Protein AF-A0A530CHS7-F1 (afdb_monomer)

pLDDT: mean 79.26, std 18.8, range [35.0, 98.75]

Mean predicted aligned error: 13.13 Å

Nearest PDB structures (foldseek):
  1y9j-assembly1_A  TM=3.329E-01  e=2.898E+00  Rattus norvegicus
  4pht-assembly1_A  TM=3.336E-01  e=6.493E+00  Vibrio vulnificus CMCP6

Foldseek 3Di:
DDWDQDPDQPDPDPVCSVVDDDPDPPPSDTDDPDDDDPDDDDDLADQDPDPVSDDDDDPDDRDQLLLVLLQVVQCAQAVVDPPPDPDDHDPDAWEEEEEEADQVCLQVGNVCQNANDWDLPDPVSDIGGPQPHSQGPVQWDDWDADPPDPNHTQKTWGQYPVRDTHMYGYYHCVVPLVVLDDAAGQEYEYEEDHDPSNVVSNCVSNVVVVHYYHYGYRPPPPCDPVNLVPDPPRPD

Secondary structure (DSSP, 8-state):
-EEEE--S-S-SSHHHHTT----STT-S-EEEEE---------SS---S-TT-----SSS----HHHHHHHHHHHHHH----TT--S---SS--EEEEEESSHHHIIIIIIHHHH--EES-STTSSSEE-S-SSS-GGGEEEEEEPTTSTT-EEEEEEE-TTS-EEEEEEEEGGG-GGGG-SS--SEEEEES---HHHHHHHHHHHHTTT-EEEEE----SS--HHHHTTSTTTT-

Radius of gyration: 22.06 Å; Cα contacts (8 Å, |Δi|>4): 389; chains: 1; bounding box: 49×65×53 Å

Sequence (236 aa):
MHLSRSEQSVFSLPRKQAYETFTDKTAGGLIIEAIEPIGEAECTCIQVDADDSLYLTTDYVVTHNTITGAYETTAHLTGLYPHWWEGKRFTGPVTWWACGKSNETTRDIVQHALLGDVTFDTDDGRKGFAGKGMIPAHLMGRTIWRRGSDDAVDNILVKHVTGGWSRVGFKSYEQKRGAFEGTARHGIWLDEECPLDIYGECLIRTATTGGIIMLTYTPLEGLSETTLQFMPGFGD

Structure (mmCIF, N/CA/C/O backbone):
data_AF-A0A530CHS7-F1
#
_entry.id   AF-A0A530CHS7-F1
#
loop_
_atom_site.group_PDB
_atom_site.id
_atom_site.type_symbol
_atom_site.label_atom_id
_atom_site.label_alt_id
_atom_site.label_comp_id
_atom_site.label_asym_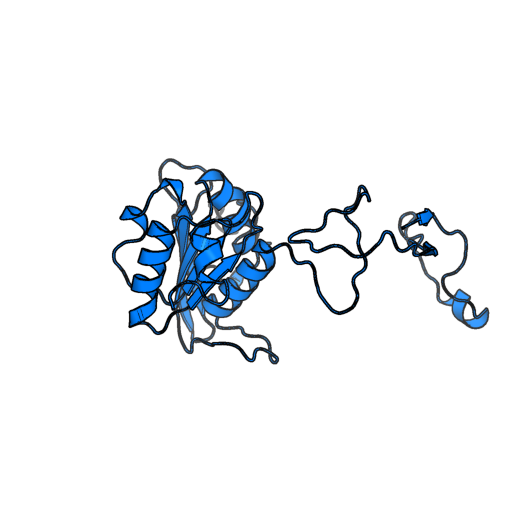id
_atom_site.label_entity_id
_atom_site.label_seq_id
_atom_site.pdbx_PDB_ins_code
_atom_site.Cartn_x
_atom_site.Cartn_y
_atom_site.Cartn_z
_atom_site.occupancy
_atom_site.B_iso_or_equiv
_atom_site.auth_seq_id
_atom_site.auth_comp_id
_atom_site.auth_asym_id
_atom_site.auth_atom_id
_atom_site.pdbx_PDB_model_num
ATOM 1 N N . MET A 1 1 ? 10.531 -17.584 27.689 1.00 52.72 1 MET A N 1
ATOM 2 C CA . MET A 1 1 ? 10.787 -18.921 27.107 1.00 52.72 1 MET A CA 1
ATOM 3 C C . MET A 1 1 ? 12.251 -19.241 27.333 1.00 52.72 1 MET A C 1
ATOM 5 O O . MET A 1 1 ? 13.081 -18.418 26.971 1.00 52.72 1 MET A O 1
ATOM 9 N N . HIS A 1 2 ? 12.566 -20.379 27.949 1.00 46.28 2 HIS A N 1
ATOM 10 C CA . HIS A 1 2 ? 13.951 -20.835 28.068 1.00 46.28 2 HIS A CA 1
ATOM 11 C C . HIS A 1 2 ? 14.277 -21.734 26.873 1.00 46.28 2 HIS A C 1
ATOM 13 O O . HIS A 1 2 ? 13.609 -22.746 26.652 1.00 46.28 2 HIS A O 1
ATOM 19 N N . LEU A 1 3 ? 15.252 -21.305 26.070 1.00 46.78 3 LEU A N 1
ATOM 20 C CA . LEU A 1 3 ? 15.739 -22.026 24.900 1.00 46.78 3 LEU A CA 1
ATOM 21 C C . LEU A 1 3 ? 17.150 -22.532 25.174 1.00 46.78 3 LEU A C 1
ATOM 23 O O . LEU A 1 3 ? 18.016 -21.769 25.604 1.00 46.78 3 LEU A O 1
ATOM 27 N N . SER A 1 4 ? 17.397 -23.796 24.854 1.00 49.44 4 SER A N 1
ATOM 28 C CA . SER A 1 4 ? 18.737 -24.369 24.855 1.00 49.44 4 SER A CA 1
ATOM 29 C C . SER A 1 4 ? 19.020 -25.077 23.535 1.00 49.44 4 SER A C 1
ATOM 31 O O . SER A 1 4 ? 18.120 -25.430 22.765 1.00 49.44 4 SER A O 1
ATOM 33 N N . ARG A 1 5 ? 20.309 -25.268 23.247 1.00 51.50 5 ARG A N 1
ATOM 34 C CA . ARG A 1 5 ? 20.725 -26.161 22.167 1.00 51.50 5 ARG A CA 1
ATOM 35 C C . ARG A 1 5 ? 20.582 -27.591 22.661 1.00 51.50 5 ARG A C 1
ATOM 37 O O . ARG A 1 5 ? 21.295 -27.999 23.572 1.00 51.50 5 ARG A O 1
ATOM 44 N N . SER A 1 6 ? 19.679 -28.338 22.040 1.00 50.47 6 SER A N 1
ATOM 45 C CA . SER A 1 6 ? 19.454 -29.731 22.395 1.00 50.47 6 SER A CA 1
ATOM 46 C C . SER A 1 6 ? 20.445 -30.667 21.705 1.00 50.47 6 SER A C 1
ATOM 48 O O . SER A 1 6 ? 20.582 -30.647 20.483 1.00 50.47 6 SER A O 1
ATOM 50 N N . GLU A 1 7 ? 21.073 -31.540 22.493 1.00 55.91 7 GLU A N 1
ATOM 51 C CA . GLU A 1 7 ? 21.731 -32.767 22.012 1.00 55.91 7 GLU A CA 1
ATOM 52 C C . GLU A 1 7 ? 20.771 -33.977 21.992 1.00 55.91 7 GLU A C 1
ATOM 54 O O . GLU A 1 7 ? 21.145 -35.077 21.588 1.00 55.91 7 GLU A O 1
ATOM 59 N N . GLN A 1 8 ? 19.527 -33.797 22.448 1.00 54.28 8 GLN A N 1
ATOM 60 C CA . GLN A 1 8 ? 18.492 -34.826 22.473 1.00 54.28 8 GLN A CA 1
ATOM 61 C C . GLN A 1 8 ? 17.724 -34.878 21.149 1.00 54.28 8 GLN A C 1
ATOM 63 O O . GLN A 1 8 ? 17.335 -33.847 20.599 1.00 54.28 8 GLN A O 1
ATOM 68 N N . SER A 1 9 ? 17.463 -36.104 20.687 1.00 59.56 9 SER A N 1
ATOM 69 C CA . SER A 1 9 ? 16.620 -36.385 19.522 1.00 59.56 9 SER A CA 1
ATOM 70 C C . SER A 1 9 ? 15.211 -35.818 19.701 1.00 59.56 9 SER A C 1
ATOM 72 O O . SER A 1 9 ? 14.598 -36.004 20.756 1.00 59.56 9 SER A O 1
ATOM 74 N N . VAL A 1 10 ? 14.646 -35.217 18.649 1.00 58.94 10 VAL A N 1
ATOM 75 C CA . VAL A 1 10 ? 13.247 -34.743 18.656 1.00 58.94 10 VAL A CA 1
ATOM 76 C C . VAL A 1 10 ? 12.234 -35.897 18.653 1.00 58.94 10 VAL A C 1
ATOM 78 O O . VAL A 1 10 ? 11.032 -35.683 18.827 1.00 58.94 10 VAL A O 1
ATOM 81 N N . PHE A 1 11 ? 12.691 -37.143 18.468 1.00 51.34 11 PHE A N 1
ATOM 82 C CA . PHE A 1 11 ? 11.852 -38.336 18.492 1.00 51.34 11 PHE A CA 1
ATOM 83 C C . PHE A 1 11 ? 12.038 -39.148 19.781 1.00 51.34 11 PHE A C 1
ATOM 85 O O . PHE A 1 11 ? 13.084 -39.745 20.035 1.00 51.34 11 PHE A O 1
ATOM 92 N N . SER A 1 12 ? 10.949 -39.304 20.537 1.00 51.00 12 SER A N 1
ATOM 93 C CA . SER A 1 12 ? 10.901 -40.148 21.742 1.00 51.00 12 SER A CA 1
ATOM 94 C C . SER A 1 12 ? 10.917 -41.661 21.460 1.00 51.00 12 SER A C 1
ATOM 96 O O . SER A 1 12 ? 11.157 -42.459 22.363 1.00 51.00 12 SER A O 1
ATOM 98 N N . LEU A 1 13 ? 10.661 -42.085 20.215 1.00 57.31 13 LEU A N 1
ATOM 99 C CA . LEU A 1 13 ? 10.624 -43.497 19.814 1.00 57.31 13 LEU A CA 1
ATOM 100 C C . LEU A 1 13 ? 11.926 -43.902 19.097 1.00 57.31 13 LEU A C 1
ATOM 102 O O . LEU A 1 13 ? 12.168 -43.384 18.005 1.00 57.31 13 LEU A O 1
ATOM 106 N N . PRO A 1 14 ? 12.684 -44.911 19.581 1.00 72.69 14 PRO A N 1
ATOM 107 C CA . PRO A 1 14 ? 13.979 -45.295 19.000 1.00 72.69 14 PRO A CA 1
ATOM 108 C C . PRO A 1 14 ? 13.940 -45.615 17.498 1.00 72.69 14 PRO A C 1
ATOM 110 O O . PRO A 1 14 ? 14.796 -45.185 16.734 1.00 72.69 14 PRO A O 1
ATOM 113 N N . ARG A 1 15 ? 12.882 -46.293 17.028 1.00 73.31 15 ARG A N 1
ATOM 114 C CA . ARG A 1 15 ? 12.701 -46.615 15.598 1.00 73.31 15 ARG A CA 1
ATOM 115 C C . ARG A 1 15 ? 12.547 -45.387 14.692 1.00 73.31 15 ARG A C 1
ATOM 117 O O . ARG A 1 15 ? 12.635 -45.530 13.478 1.00 73.31 15 ARG A O 1
ATOM 124 N N . LYS A 1 16 ? 12.207 -44.222 15.260 1.00 50.97 16 LYS A N 1
ATOM 125 C CA . LYS A 1 16 ? 11.999 -42.969 14.523 1.00 50.97 16 LYS A CA 1
ATOM 126 C C . LYS A 1 16 ? 13.236 -42.066 14.519 1.00 50.97 16 LYS A C 1
ATOM 128 O O . LYS A 1 16 ? 13.366 -41.263 13.606 1.00 50.97 16 LYS A O 1
ATOM 133 N N . GLN A 1 17 ? 14.159 -42.258 15.463 1.00 69.81 17 GLN A N 1
ATOM 134 C CA . GLN A 1 17 ? 15.424 -41.515 15.542 1.00 69.81 17 GLN A CA 1
ATOM 135 C C . GLN A 1 17 ? 16.296 -41.736 14.294 1.00 69.81 17 GLN A C 1
ATOM 137 O O . GLN A 1 17 ? 16.992 -40.836 13.852 1.00 69.81 17 GLN A O 1
ATOM 142 N N . ALA A 1 18 ? 16.185 -42.902 13.646 1.00 67.62 18 ALA A N 1
ATOM 143 C CA . ALA A 1 18 ? 16.899 -43.214 12.403 1.00 67.62 18 ALA A CA 1
ATOM 144 C C . ALA A 1 18 ? 16.508 -42.339 11.189 1.00 67.62 18 ALA A C 1
ATOM 146 O O . ALA A 1 18 ? 17.198 -42.379 10.175 1.00 67.62 18 ALA A O 1
ATOM 147 N N . TYR A 1 19 ? 15.410 -41.577 11.270 1.00 56.09 19 TYR A N 1
ATOM 148 C CA . TYR A 1 19 ? 14.971 -40.649 10.217 1.00 56.09 19 TYR A CA 1
ATOM 149 C C . TYR A 1 19 ? 15.392 -39.197 10.485 1.00 56.09 19 TYR A C 1
ATOM 151 O O . TYR A 1 19 ? 15.049 -38.306 9.713 1.00 56.09 19 TYR A O 1
ATOM 159 N N . GLU A 1 20 ? 16.099 -38.941 11.584 1.00 59.97 20 GLU A N 1
ATOM 160 C CA . GLU A 1 20 ? 16.552 -37.611 11.971 1.00 59.97 20 GLU A CA 1
ATOM 161 C C . GLU A 1 20 ? 17.807 -37.237 11.163 1.00 59.97 20 GLU A C 1
ATOM 163 O O . GLU A 1 20 ? 18.935 -37.563 11.524 1.00 59.97 20 GLU A O 1
ATOM 168 N N . THR A 1 21 ? 17.608 -36.601 10.007 1.00 50.94 21 THR A N 1
ATOM 169 C CA . THR A 1 21 ? 18.692 -36.111 9.144 1.00 50.94 21 THR A CA 1
ATOM 170 C C . THR A 1 21 ? 18.841 -34.601 9.288 1.00 50.94 21 THR A C 1
ATOM 172 O O . THR A 1 21 ? 18.166 -33.838 8.599 1.00 50.94 21 THR A O 1
ATOM 175 N N . PHE A 1 22 ? 19.747 -34.163 10.161 1.00 51.31 22 PHE A N 1
ATOM 176 C CA . PHE A 1 22 ? 20.178 -32.768 10.235 1.00 51.31 22 PHE A CA 1
ATOM 177 C C . PHE A 1 22 ? 21.510 -32.623 9.497 1.00 51.31 22 PHE A C 1
ATOM 179 O O . PHE A 1 22 ? 22.552 -33.065 9.974 1.00 51.31 22 PHE A O 1
ATOM 186 N N . THR A 1 23 ? 21.476 -32.063 8.289 1.00 45.62 23 THR A N 1
ATOM 187 C CA . THR A 1 23 ? 22.661 -31.941 7.422 1.00 45.62 23 THR A CA 1
ATOM 188 C C . THR A 1 23 ? 23.527 -30.718 7.720 1.00 45.62 23 THR A C 1
ATOM 190 O O . THR A 1 23 ? 24.632 -30.637 7.195 1.00 45.62 23 THR A O 1
ATOM 193 N N . ASP A 1 24 ? 23.085 -29.805 8.588 1.00 44.94 24 ASP A N 1
ATOM 194 C CA . ASP A 1 24 ? 23.811 -28.576 8.915 1.00 44.94 24 ASP A CA 1
ATOM 195 C C . ASP A 1 24 ? 24.015 -28.387 10.421 1.00 44.94 24 ASP A C 1
ATOM 197 O O . ASP A 1 24 ? 23.137 -28.672 11.234 1.00 44.94 24 ASP A O 1
ATOM 201 N N . LYS A 1 25 ? 25.170 -27.819 10.798 1.00 45.81 25 LYS A N 1
ATOM 202 C CA . LYS A 1 25 ? 25.533 -27.471 12.191 1.00 45.81 25 LYS A CA 1
ATOM 203 C C . LYS A 1 25 ? 24.604 -26.430 12.840 1.00 45.81 25 LYS A C 1
ATOM 205 O O . LYS A 1 25 ? 24.730 -26.160 14.032 1.00 45.81 25 LYS A O 1
ATOM 210 N N . THR A 1 26 ? 23.697 -25.837 12.070 1.00 44.88 26 THR A N 1
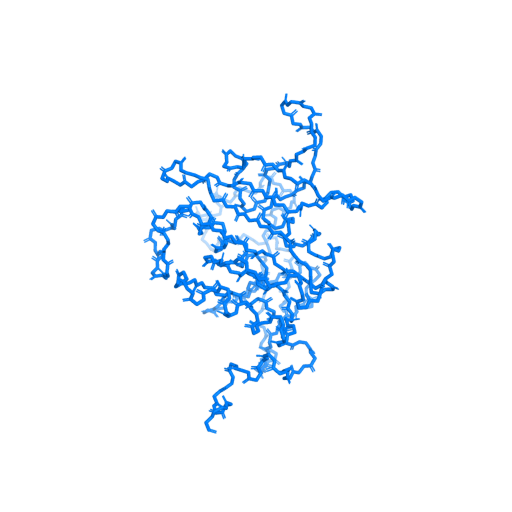ATOM 211 C CA . THR A 1 26 ? 22.635 -24.921 12.511 1.00 44.88 26 THR A CA 1
ATOM 212 C C . THR A 1 26 ? 21.295 -25.619 12.747 1.00 44.88 26 THR A C 1
ATOM 214 O O . THR A 1 26 ? 20.392 -24.999 13.294 1.00 44.88 26 THR A O 1
ATOM 217 N N . ALA A 1 27 ? 21.158 -26.898 12.389 1.00 41.72 27 ALA A N 1
ATOM 218 C CA . ALA A 1 27 ? 19.908 -27.647 12.482 1.00 41.72 27 ALA A CA 1
ATOM 219 C C . ALA A 1 27 ? 19.767 -28.454 13.790 1.00 41.72 27 ALA A C 1
ATOM 221 O O . ALA A 1 27 ? 19.029 -29.431 13.843 1.00 41.72 27 ALA A O 1
ATOM 222 N N . GLY A 1 28 ? 20.449 -28.045 14.864 1.00 46.84 28 GLY A N 1
ATOM 223 C CA . GLY A 1 28 ? 20.034 -28.434 16.212 1.00 46.84 28 GLY A CA 1
ATOM 224 C C . GLY A 1 28 ? 18.758 -27.665 16.530 1.00 46.84 28 GLY A C 1
ATOM 225 O O . GLY A 1 28 ? 18.834 -26.475 16.826 1.00 46.84 28 GLY A O 1
ATOM 226 N N . GLY A 1 29 ? 17.600 -28.305 16.363 1.00 49.16 29 GLY A N 1
ATOM 227 C CA . GLY A 1 29 ? 16.304 -27.671 16.589 1.00 49.16 29 GLY A CA 1
ATOM 228 C C . GLY A 1 29 ? 16.249 -26.989 17.957 1.00 49.16 29 GLY A C 1
ATOM 229 O O . GLY A 1 29 ? 16.736 -27.531 18.951 1.00 49.16 29 GLY A O 1
ATOM 230 N N . LEU A 1 30 ? 15.673 -25.788 18.001 1.00 54.03 30 LEU A N 1
ATOM 231 C CA . LEU A 1 30 ? 15.356 -25.125 19.260 1.00 54.03 30 LEU A CA 1
ATOM 232 C C . LEU A 1 30 ? 14.347 -26.004 20.006 1.00 54.03 30 LEU A C 1
ATOM 234 O O . LEU A 1 30 ? 13.241 -26.227 19.511 1.00 54.03 30 LEU A O 1
ATOM 238 N N . ILE A 1 31 ? 14.737 -26.536 21.166 1.00 57.72 31 ILE A N 1
ATOM 239 C CA . ILE A 1 31 ? 13.812 -27.250 22.046 1.00 57.72 31 ILE A CA 1
ATOM 240 C C . ILE A 1 31 ? 13.286 -26.268 23.084 1.00 57.72 31 ILE A C 1
ATOM 242 O O . ILE A 1 31 ? 14.044 -25.544 23.728 1.00 57.72 31 ILE A O 1
ATOM 246 N N . ILE A 1 32 ? 11.964 -26.262 23.232 1.00 58.12 32 ILE A N 1
ATOM 247 C CA . ILE A 1 32 ? 11.280 -25.556 24.308 1.00 58.12 32 ILE A CA 1
ATOM 248 C C . ILE A 1 32 ? 11.469 -26.391 25.576 1.00 58.12 32 ILE A C 1
ATOM 250 O O . ILE A 1 32 ? 10.865 -27.455 25.707 1.00 58.12 32 ILE A O 1
ATOM 254 N N . GLU A 1 33 ? 12.317 -25.931 26.497 1.00 58.62 33 GLU A N 1
ATOM 255 C CA . GLU A 1 33 ? 12.532 -26.617 27.780 1.00 58.62 33 GLU A CA 1
ATOM 256 C C . GLU A 1 33 ? 11.364 -26.382 28.741 1.00 58.62 33 GLU A C 1
ATOM 258 O O . GLU A 1 33 ? 10.910 -27.298 29.425 1.00 58.62 33 GLU A O 1
ATOM 263 N N . ALA A 1 34 ? 10.861 -25.147 28.767 1.00 63.56 34 ALA A N 1
ATOM 264 C CA . ALA A 1 34 ? 9.737 -24.741 29.594 1.00 63.56 34 ALA A CA 1
ATOM 265 C C . ALA A 1 34 ? 8.995 -23.544 28.981 1.00 63.56 34 ALA A C 1
ATOM 267 O O . ALA A 1 34 ? 9.594 -22.645 28.377 1.00 63.56 34 ALA A O 1
ATOM 268 N N . ILE A 1 35 ? 7.678 -23.524 29.189 1.00 68.00 35 ILE A N 1
ATOM 269 C CA . ILE A 1 35 ? 6.811 -22.370 28.942 1.00 68.00 35 ILE A CA 1
ATOM 270 C C . ILE A 1 35 ? 6.367 -21.862 30.310 1.00 68.00 35 ILE A C 1
ATOM 272 O O . ILE A 1 35 ? 5.614 -22.538 31.010 1.00 68.00 35 ILE A O 1
ATOM 276 N N . GLU A 1 36 ? 6.854 -20.687 30.693 1.00 72.81 36 GLU A N 1
ATOM 277 C CA . GLU A 1 36 ? 6.510 -20.045 31.961 1.00 72.81 36 GLU A CA 1
ATOM 278 C C . GLU A 1 36 ? 5.528 -18.896 31.700 1.00 72.81 36 GLU A C 1
ATOM 280 O O . GLU A 1 36 ? 5.855 -17.991 30.924 1.00 72.81 36 GLU A O 1
ATOM 285 N N . PRO A 1 37 ? 4.323 -18.914 32.299 1.00 71.19 37 PRO A N 1
ATOM 286 C CA . PRO A 1 37 ? 3.380 -17.815 32.159 1.00 71.19 37 PRO A CA 1
ATOM 287 C C . PRO A 1 37 ? 3.883 -16.598 32.941 1.00 71.19 37 PRO A C 1
ATOM 289 O O . PRO A 1 37 ? 4.082 -16.661 34.152 1.00 71.19 37 PRO A O 1
ATOM 292 N N . ILE A 1 38 ? 4.052 -15.477 32.241 1.00 72.00 38 ILE A N 1
ATOM 293 C CA . ILE A 1 38 ? 4.471 -14.193 32.830 1.00 72.00 38 ILE A CA 1
ATOM 294 C C . ILE A 1 38 ? 3.285 -13.318 33.271 1.00 72.00 38 ILE A C 1
ATOM 296 O O . ILE A 1 38 ? 3.483 -12.283 33.901 1.00 72.00 38 ILE A O 1
ATOM 300 N N . GLY A 1 39 ? 2.057 -13.752 32.972 1.00 73.31 39 GLY A N 1
ATOM 301 C CA . GLY A 1 39 ? 0.810 -13.048 33.270 1.00 73.31 39 GLY A CA 1
ATOM 302 C C . GLY A 1 39 ? -0.024 -12.781 32.017 1.00 73.31 39 GLY A C 1
ATOM 303 O O . GLY A 1 39 ? 0.400 -13.068 30.899 1.00 73.31 39 GLY A O 1
ATOM 304 N N . GLU A 1 40 ? -1.214 -12.227 32.225 1.00 70.00 40 GLU A N 1
ATOM 305 C CA . GLU A 1 40 ? -2.076 -11.692 31.170 1.00 70.00 40 GLU A CA 1
ATOM 306 C C . GLU A 1 40 ? -2.098 -10.167 31.288 1.00 70.00 40 GLU A C 1
ATOM 308 O O . GLU A 1 40 ? -2.192 -9.621 32.390 1.00 70.00 40 GLU A O 1
ATOM 313 N N . ALA A 1 41 ? -2.000 -9.480 30.154 1.00 66.94 41 ALA A N 1
ATOM 314 C CA . ALA A 1 41 ? -2.082 -8.030 30.079 1.00 66.94 41 ALA A CA 1
ATOM 315 C C . ALA A 1 41 ? -2.781 -7.627 28.780 1.00 66.94 41 ALA A C 1
ATOM 317 O O . ALA A 1 41 ? -2.592 -8.267 27.743 1.00 66.94 41 ALA A O 1
ATOM 318 N N . GLU A 1 42 ? -3.560 -6.547 28.823 1.00 59.69 42 GLU A N 1
ATOM 319 C CA . GLU A 1 42 ? -4.003 -5.891 27.596 1.00 59.69 42 GLU A CA 1
ATOM 320 C C . GLU A 1 42 ? -2.771 -5.348 26.868 1.00 59.69 42 GLU A C 1
ATOM 322 O O . GLU A 1 42 ? -1.969 -4.609 27.444 1.00 59.69 42 GLU A O 1
ATOM 327 N N . CYS A 1 43 ? -2.589 -5.740 25.610 1.00 54.03 43 CYS A N 1
ATOM 328 C CA . CYS A 1 43 ? -1.485 -5.261 24.795 1.00 54.03 43 CYS A CA 1
ATOM 329 C C . CYS A 1 43 ? -1.956 -4.945 23.378 1.00 54.03 43 CYS A C 1
ATOM 331 O O . CYS A 1 43 ? -2.775 -5.651 22.792 1.00 54.03 43 CYS A O 1
ATOM 333 N N . THR A 1 44 ? -1.415 -3.859 22.838 1.00 47.97 44 THR A N 1
ATOM 334 C CA . THR A 1 44 ? -1.623 -3.437 21.450 1.00 47.97 44 THR A CA 1
ATOM 335 C C . THR A 1 44 ? -0.540 -4.015 20.538 1.00 47.97 44 THR A C 1
ATOM 337 O O . THR A 1 44 ? -0.809 -4.392 19.403 1.00 47.97 44 THR A O 1
ATOM 340 N N . CYS A 1 45 ? 0.684 -4.112 21.060 1.00 56.97 45 CYS A N 1
ATOM 341 C CA . CYS A 1 45 ? 1.832 -4.748 20.432 1.00 56.97 45 CYS A CA 1
ATOM 342 C C . CYS A 1 45 ? 2.579 -5.576 21.470 1.00 56.97 45 CYS A C 1
ATOM 344 O O . CYS A 1 45 ? 2.628 -5.205 22.644 1.00 56.97 45 CYS A O 1
ATOM 346 N N . ILE A 1 46 ? 3.181 -6.674 21.020 1.00 61.56 46 ILE A N 1
ATOM 347 C CA . ILE A 1 46 ? 4.091 -7.472 21.835 1.00 61.56 46 ILE A CA 1
ATOM 348 C C . ILE A 1 46 ? 5.503 -7.329 21.281 1.00 61.56 46 ILE A C 1
ATOM 350 O O . ILE A 1 46 ? 5.725 -7.399 20.074 1.00 61.56 46 ILE A O 1
ATOM 354 N N . GLN A 1 47 ? 6.461 -7.141 22.175 1.00 56.16 47 GLN A N 1
ATOM 355 C CA . GLN A 1 47 ? 7.867 -7.376 21.900 1.00 56.16 47 GLN A CA 1
ATOM 356 C C . GLN A 1 47 ? 8.297 -8.506 22.826 1.00 56.16 47 GLN A C 1
ATOM 358 O O . GLN A 1 47 ? 7.895 -8.547 23.989 1.00 56.16 47 GLN A O 1
ATOM 363 N N . VAL A 1 48 ? 9.063 -9.451 22.295 1.00 62.28 48 VAL A N 1
ATOM 364 C CA . 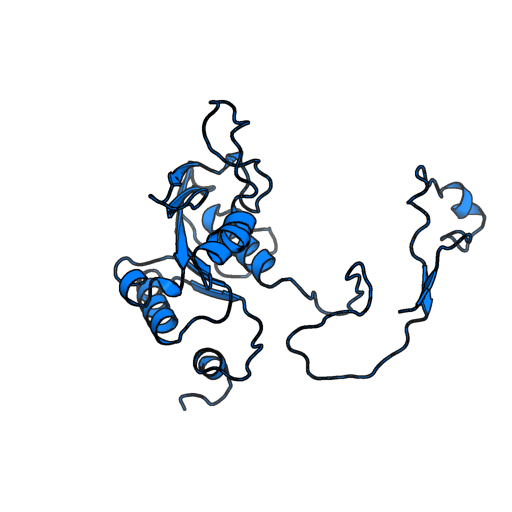VAL A 1 48 ? 9.630 -10.535 23.093 1.00 62.28 48 VAL A CA 1
ATOM 365 C C . VAL A 1 48 ? 11.086 -10.223 23.394 1.00 62.28 48 VAL A C 1
ATOM 367 O O . VAL A 1 48 ? 11.806 -9.738 22.527 1.00 62.28 48 VAL A O 1
ATOM 370 N N . ASP A 1 49 ? 11.522 -10.538 24.611 1.00 61.25 49 ASP A N 1
ATOM 371 C CA . ASP A 1 49 ? 12.915 -10.376 25.063 1.00 61.25 49 ASP A CA 1
ATOM 372 C C . ASP A 1 49 ? 13.905 -11.318 24.348 1.00 61.25 49 ASP A C 1
ATOM 374 O O . ASP A 1 49 ? 15.096 -11.316 24.645 1.00 61.25 49 ASP A O 1
ATOM 378 N N . ALA A 1 50 ? 13.429 -12.154 23.421 1.00 59.25 50 ALA A N 1
ATOM 379 C CA . ALA A 1 50 ? 14.292 -12.994 22.608 1.00 59.25 50 ALA A CA 1
ATOM 380 C C . ALA A 1 50 ? 14.994 -12.143 21.536 1.00 59.25 50 ALA A C 1
ATOM 382 O O . ALA A 1 50 ? 14.330 -11.475 20.743 1.00 59.25 50 ALA A O 1
ATOM 383 N N . ASP A 1 51 ? 16.329 -12.207 21.480 1.00 52.06 51 ASP A N 1
ATOM 384 C CA . ASP A 1 51 ? 17.157 -11.442 20.529 1.00 52.06 51 ASP A CA 1
ATOM 385 C C . ASP A 1 51 ? 16.774 -11.680 19.053 1.00 52.06 51 ASP A C 1
ATOM 387 O O . ASP A 1 51 ? 16.976 -10.818 18.199 1.00 52.06 51 ASP A O 1
ATOM 391 N N . ASP A 1 52 ? 16.210 -12.847 18.740 1.00 48.06 52 ASP A N 1
ATOM 392 C CA . ASP A 1 52 ? 15.740 -13.236 17.408 1.00 48.06 52 ASP A CA 1
ATOM 393 C C . ASP A 1 52 ? 14.260 -12.897 17.149 1.00 48.06 52 ASP A C 1
ATOM 395 O O . ASP A 1 52 ? 13.724 -13.232 16.093 1.00 48.06 52 ASP A O 1
ATOM 399 N N . SER A 1 53 ? 13.595 -12.220 18.092 1.00 52.31 53 SER A N 1
ATOM 400 C CA . SER A 1 53 ? 12.163 -11.893 18.053 1.00 52.31 53 SER A CA 1
ATOM 401 C C . SER A 1 53 ? 11.241 -13.116 17.900 1.00 52.31 53 SER A C 1
ATOM 403 O O . SER A 1 53 ? 10.096 -12.978 17.464 1.00 52.31 53 SER A O 1
ATOM 405 N N . LEU A 1 54 ? 11.710 -14.321 18.252 1.00 51.84 54 LEU A N 1
ATOM 406 C CA . LEU A 1 54 ? 10.934 -15.553 18.130 1.00 51.84 54 LEU A CA 1
ATOM 407 C C . LEU A 1 54 ? 9.837 -15.633 19.200 1.00 51.84 54 LEU A C 1
ATOM 409 O O . LEU A 1 54 ? 10.103 -15.565 20.401 1.00 51.84 54 LEU A O 1
ATOM 413 N N . TYR A 1 55 ? 8.599 -15.873 18.770 1.00 59.78 55 TYR A N 1
ATOM 414 C CA . TYR A 1 55 ? 7.461 -16.099 19.658 1.00 59.78 55 TYR A CA 1
ATOM 415 C C . TYR A 1 55 ? 6.591 -17.262 19.164 1.00 59.78 55 TYR A C 1
ATOM 417 O O . TYR A 1 55 ? 6.548 -17.572 17.973 1.00 59.78 55 TYR A O 1
ATOM 425 N N . LEU A 1 56 ? 5.887 -17.910 20.093 1.00 55.09 56 LEU A N 1
ATOM 426 C CA . LEU A 1 56 ? 4.868 -18.918 19.807 1.00 55.09 56 LEU A CA 1
ATOM 427 C C . LEU A 1 56 ? 3.523 -18.366 20.283 1.00 55.09 56 LEU A C 1
ATOM 429 O O . LEU A 1 56 ? 3.417 -17.903 21.415 1.00 55.09 56 LEU A O 1
ATOM 433 N N . THR A 1 57 ? 2.509 -18.407 19.429 1.00 55.47 57 THR A N 1
ATOM 434 C CA . THR A 1 57 ? 1.166 -17.903 19.734 1.00 55.47 57 THR A CA 1
ATOM 435 C C . THR A 1 57 ? 0.137 -19.003 19.507 1.00 55.47 57 THR A C 1
ATOM 437 O O . THR A 1 57 ? 0.304 -19.847 18.625 1.00 55.47 57 THR A O 1
ATOM 440 N N . THR A 1 58 ? -0.908 -19.008 20.331 1.00 39.25 58 THR A N 1
ATOM 441 C CA . THR A 1 58 ? -2.083 -19.872 20.178 1.00 39.25 58 THR A CA 1
ATOM 442 C C . THR A 1 58 ? -3.273 -18.958 19.881 1.00 39.25 58 THR A C 1
ATOM 444 O O . THR A 1 58 ? -3.366 -17.869 20.440 1.00 39.25 58 THR A O 1
ATOM 447 N N . ASP A 1 59 ? -4.139 -19.368 18.956 1.00 35.00 59 ASP A N 1
ATOM 448 C CA . ASP A 1 59 ? -5.389 -18.695 18.554 1.00 35.00 59 ASP A CA 1
ATOM 449 C C . ASP A 1 59 ? -5.296 -17.409 17.701 1.00 35.00 59 ASP A C 1
ATOM 451 O O . ASP A 1 59 ? -6.257 -17.118 16.991 1.00 35.00 59 ASP A O 1
ATOM 455 N N . TYR A 1 60 ? -4.163 -16.690 17.646 1.00 37.44 60 TYR A N 1
ATOM 456 C CA . TYR A 1 60 ? -4.007 -15.487 16.794 1.00 37.44 60 TYR A CA 1
ATOM 457 C C . TYR A 1 60 ? -2.585 -15.305 16.245 1.00 37.44 60 TYR A C 1
ATOM 459 O O . TYR A 1 60 ? -1.626 -15.730 16.878 1.00 37.44 60 TYR A O 1
ATOM 467 N N . VAL A 1 61 ? -2.420 -14.642 15.092 1.00 43.34 61 VAL A N 1
ATOM 468 C CA . VAL A 1 61 ? -1.105 -14.272 14.523 1.00 43.34 61 VAL A CA 1
ATOM 469 C C . VAL A 1 61 ? -0.781 -12.821 14.876 1.00 43.34 61 VAL A C 1
ATOM 471 O O . VAL A 1 61 ? -1.555 -11.924 14.551 1.00 43.34 61 VAL A O 1
ATOM 474 N N . VAL A 1 62 ? 0.388 -12.568 15.469 1.00 43.56 62 VAL A N 1
ATOM 475 C CA . VAL A 1 62 ? 0.910 -11.205 15.656 1.00 43.56 62 VAL A CA 1
ATOM 476 C C . VAL A 1 62 ? 1.616 -10.782 14.371 1.00 43.56 62 VAL A C 1
ATOM 478 O O . VAL A 1 62 ? 2.821 -10.951 14.197 1.00 43.56 62 VAL A O 1
ATOM 481 N N . THR A 1 63 ? 0.857 -10.287 13.398 1.00 42.62 63 THR A N 1
ATOM 482 C CA . THR A 1 63 ? 1.471 -9.793 12.165 1.00 42.62 63 THR A CA 1
ATOM 483 C C . THR A 1 63 ? 1.987 -8.380 12.372 1.00 42.62 63 THR A C 1
ATOM 485 O O . THR A 1 63 ? 1.235 -7.519 12.827 1.00 42.62 63 THR A O 1
ATOM 488 N N . HIS A 1 64 ? 3.216 -8.120 11.924 1.00 50.59 64 HIS A N 1
ATOM 489 C CA . HIS A 1 64 ? 3.609 -6.786 11.479 1.00 50.59 64 HIS A CA 1
ATOM 490 C C . HIS A 1 64 ? 2.518 -6.287 10.518 1.00 50.59 64 HIS A C 1
ATOM 492 O O . HIS A 1 64 ? 2.337 -6.827 9.422 1.00 50.59 64 HIS A O 1
ATOM 498 N N . ASN A 1 65 ? 1.746 -5.313 10.985 1.00 70.56 65 ASN A N 1
ATOM 499 C CA . ASN A 1 65 ? 0.570 -4.731 10.343 1.00 70.56 65 ASN A CA 1
ATOM 500 C C . ASN A 1 65 ? 0.811 -4.385 8.854 1.00 70.56 65 ASN A C 1
ATOM 502 O O . ASN A 1 65 ? -0.056 -4.626 8.011 1.00 70.56 65 ASN A O 1
ATOM 506 N N . THR A 1 66 ? 2.022 -3.938 8.513 1.00 83.25 66 THR A N 1
ATOM 507 C CA . THR A 1 66 ? 2.421 -3.568 7.157 1.00 83.25 66 THR A CA 1
ATOM 508 C C . THR A 1 66 ? 2.408 -4.746 6.180 1.00 83.25 66 THR A C 1
ATOM 510 O O . THR A 1 66 ? 1.970 -4.593 5.042 1.00 83.25 66 THR A O 1
ATOM 513 N N . ILE A 1 67 ? 2.865 -5.939 6.585 1.00 87.50 67 ILE A N 1
ATOM 514 C CA . ILE A 1 67 ? 2.931 -7.109 5.687 1.00 87.50 67 ILE A CA 1
ATOM 515 C C . ILE A 1 67 ? 1.517 -7.553 5.305 1.00 87.50 67 ILE A C 1
ATOM 517 O O . ILE A 1 67 ? 1.249 -7.843 4.137 1.00 87.50 67 ILE A O 1
ATOM 521 N N . THR A 1 68 ? 0.602 -7.550 6.273 1.00 87.56 68 THR A N 1
ATOM 522 C CA . THR A 1 68 ? -0.814 -7.861 6.052 1.00 87.56 68 THR A CA 1
ATOM 523 C C . THR A 1 68 ? -1.454 -6.835 5.116 1.00 87.56 68 THR A C 1
ATOM 525 O O . THR A 1 68 ? -2.087 -7.219 4.130 1.00 87.56 68 THR A O 1
ATOM 528 N N . GLY A 1 69 ? -1.202 -5.540 5.343 1.00 91.44 69 GLY A N 1
ATOM 529 C CA . GLY A 1 69 ? -1.649 -4.469 4.448 1.00 91.44 69 GLY A CA 1
ATOM 530 C C . GLY A 1 69 ? -1.105 -4.615 3.022 1.00 91.44 69 GLY A C 1
ATOM 531 O O . GLY A 1 69 ? -1.853 -4.465 2.050 1.00 91.44 69 GLY A O 1
ATOM 532 N N . ALA A 1 70 ? 0.168 -4.992 2.872 1.00 95.56 70 ALA A N 1
ATOM 533 C CA . ALA A 1 70 ? 0.788 -5.240 1.573 1.00 95.56 70 ALA A CA 1
ATOM 534 C C . ALA A 1 70 ? 0.175 -6.454 0.857 1.00 95.56 70 ALA A C 1
ATOM 536 O O . ALA A 1 70 ? -0.057 -6.401 -0.356 1.00 95.56 70 ALA A O 1
ATOM 537 N N . TYR A 1 71 ? -0.107 -7.538 1.587 1.00 95.00 71 TYR A N 1
ATOM 538 C CA . TYR A 1 71 ? -0.730 -8.743 1.038 1.00 95.00 71 TYR A CA 1
ATOM 539 C C . TYR A 1 71 ? -2.138 -8.461 0.514 1.00 95.00 71 TYR A C 1
ATOM 541 O O . TYR A 1 71 ? -2.424 -8.735 -0.653 1.00 95.00 71 TYR A O 1
ATOM 549 N N . GLU A 1 72 ? -2.999 -7.852 1.333 1.00 95.06 72 GLU A N 1
ATOM 550 C CA . GLU A 1 72 ? -4.366 -7.519 0.924 1.00 95.06 72 GLU A CA 1
ATOM 551 C C . GLU A 1 72 ? -4.374 -6.524 -0.244 1.00 95.06 72 GLU A C 1
ATOM 553 O O . GLU A 1 72 ? -5.044 -6.753 -1.256 1.00 95.06 72 GLU A O 1
ATOM 558 N N . THR A 1 73 ? -3.536 -5.481 -0.179 1.00 97.75 73 THR A N 1
ATOM 559 C CA . THR A 1 73 ? -3.339 -4.539 -1.293 1.00 97.75 73 THR A CA 1
ATOM 560 C C . THR A 1 73 ? -2.954 -5.277 -2.579 1.00 97.75 73 THR A C 1
ATOM 562 O O . THR A 1 73 ? -3.518 -5.017 -3.644 1.00 97.75 73 THR A O 1
ATOM 565 N N . THR A 1 74 ? -2.030 -6.237 -2.499 1.00 98.25 74 THR A N 1
ATOM 566 C CA . THR A 1 74 ? -1.592 -7.040 -3.649 1.00 98.25 74 THR A CA 1
ATOM 567 C C . THR A 1 74 ? -2.719 -7.908 -4.203 1.00 98.25 74 THR A C 1
ATOM 569 O O . THR A 1 74 ? -2.918 -7.937 -5.423 1.00 98.25 74 THR A O 1
ATOM 572 N N . ALA A 1 75 ? -3.490 -8.580 -3.345 1.00 97.88 75 ALA A N 1
ATOM 573 C CA . ALA A 1 75 ? -4.631 -9.393 -3.761 1.00 97.88 75 ALA A CA 1
ATOM 574 C C . ALA A 1 75 ? -5.661 -8.547 -4.525 1.00 97.88 75 ALA A C 1
ATOM 576 O O . ALA A 1 75 ? -6.125 -8.942 -5.597 1.00 97.88 75 ALA A O 1
ATOM 577 N N . HIS A 1 76 ? -5.946 -7.335 -4.046 1.00 98.38 76 HIS A N 1
ATOM 578 C CA . HIS A 1 76 ? -6.850 -6.415 -4.729 1.00 98.38 76 HIS A CA 1
ATOM 579 C C . HIS A 1 76 ? -6.293 -5.859 -6.041 1.00 98.38 76 HIS A C 1
ATOM 581 O O . HIS A 1 76 ? -7.025 -5.782 -7.027 1.00 98.38 76 HIS A O 1
ATOM 587 N N . LEU A 1 77 ? -5.011 -5.485 -6.080 1.00 98.69 77 LEU A N 1
ATOM 588 C CA . LEU A 1 77 ? -4.361 -4.966 -7.287 1.00 98.69 77 LEU A CA 1
ATOM 589 C C . LEU A 1 77 ? -4.303 -6.010 -8.405 1.00 98.69 77 LEU A C 1
ATOM 591 O O . LEU A 1 77 ? -4.525 -5.679 -9.571 1.00 98.69 77 LEU A O 1
ATOM 595 N N . THR A 1 78 ? -4.005 -7.257 -8.056 1.00 98.62 78 THR A N 1
ATOM 596 C CA . THR A 1 78 ? -3.828 -8.355 -9.015 1.00 98.62 78 THR A CA 1
ATOM 597 C C . THR A 1 78 ? -5.134 -9.086 -9.324 1.00 98.62 78 THR A C 1
ATOM 599 O O . THR A 1 78 ? -5.251 -9.710 -10.377 1.00 98.62 78 THR A O 1
ATOM 602 N N . GLY A 1 79 ? -6.128 -9.021 -8.437 1.00 97.88 79 GLY A N 1
ATOM 603 C CA . GLY A 1 79 ? -7.333 -9.849 -8.505 1.00 97.88 79 GLY A CA 1
ATOM 604 C C . GLY A 1 79 ? -7.087 -11.321 -8.158 1.00 97.88 79 GLY A C 1
ATOM 605 O O . GLY A 1 79 ? -7.986 -12.147 -8.322 1.00 97.88 79 GLY A O 1
ATOM 606 N N . LEU A 1 80 ? -5.879 -11.665 -7.702 1.00 97.00 80 LEU A N 1
ATOM 607 C CA . LEU A 1 80 ? -5.484 -13.015 -7.313 1.00 97.00 80 LEU A CA 1
ATOM 608 C C . LEU A 1 80 ? -5.812 -13.236 -5.836 1.00 97.00 80 LEU A C 1
ATOM 610 O O . LEU A 1 80 ? -4.945 -13.204 -4.968 1.00 97.00 80 LEU A O 1
ATOM 614 N N . TYR A 1 81 ? -7.093 -13.449 -5.555 1.00 94.69 81 TYR A N 1
ATOM 615 C CA . TYR A 1 81 ? -7.553 -13.777 -4.210 1.00 94.69 81 TYR A CA 1
ATOM 616 C C . TYR A 1 81 ? -7.342 -15.269 -3.914 1.00 94.69 81 TYR A C 1
ATOM 618 O O . TYR A 1 81 ? -7.647 -16.103 -4.777 1.00 94.69 81 TYR A O 1
ATOM 626 N N . PRO A 1 82 ? -6.898 -15.642 -2.701 1.00 89.88 82 PRO A N 1
ATOM 627 C CA . PRO A 1 82 ? -6.841 -17.041 -2.304 1.00 89.88 82 PRO A CA 1
ATOM 628 C C . PRO A 1 82 ? -8.249 -17.656 -2.268 1.00 89.88 82 PRO A C 1
ATOM 630 O O . PRO A 1 82 ? -9.262 -16.964 -2.129 1.00 89.88 82 PRO A O 1
ATOM 633 N N . HIS A 1 83 ? -8.323 -18.983 -2.385 1.00 92.06 83 HIS A N 1
ATOM 634 C CA . HIS A 1 83 ? -9.597 -19.710 -2.445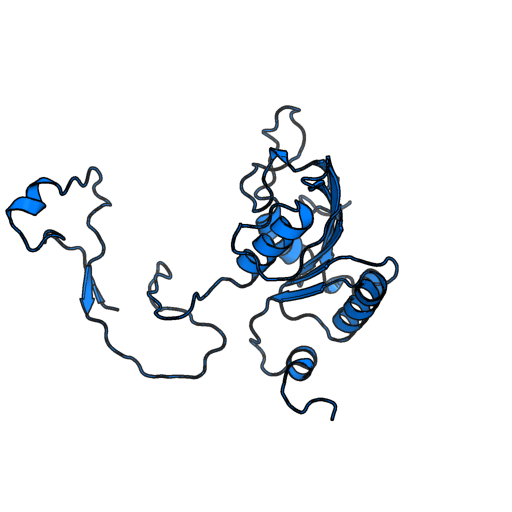 1.00 92.06 83 HIS A CA 1
ATOM 635 C C . HIS A 1 83 ? -10.471 -19.501 -1.198 1.00 92.06 83 HIS A C 1
ATOM 637 O O . HIS A 1 83 ? -11.691 -19.524 -1.307 1.00 92.06 83 HIS A O 1
ATOM 643 N N . TRP A 1 84 ? -9.848 -19.249 -0.046 1.00 88.94 84 TRP A N 1
ATOM 644 C CA . TRP A 1 84 ? -10.508 -18.992 1.232 1.00 88.94 84 TRP A CA 1
ATOM 645 C C . TRP A 1 84 ? -10.917 -17.525 1.446 1.00 88.94 84 TRP A C 1
ATOM 647 O O . TRP A 1 84 ? -11.447 -17.201 2.497 1.00 88.94 84 TRP A O 1
ATOM 657 N N . TRP A 1 85 ? -10.667 -16.608 0.501 1.00 88.31 85 TRP A N 1
ATOM 658 C CA . TRP A 1 85 ? -10.975 -15.186 0.702 1.00 88.31 85 TRP A CA 1
ATOM 659 C C . TRP A 1 85 ? -12.486 -14.920 0.744 1.00 88.31 85 TRP A C 1
ATOM 661 O O . TRP A 1 85 ? -13.148 -14.925 -0.299 1.00 88.31 85 TRP A O 1
ATOM 671 N N . GLU A 1 86 ? -13.018 -14.628 1.925 1.00 87.12 86 GLU A N 1
ATOM 672 C CA . GLU A 1 86 ? -14.443 -14.320 2.133 1.00 87.12 86 GLU A CA 1
ATOM 673 C C . GLU A 1 86 ? -14.756 -12.816 2.078 1.00 87.12 86 GLU A C 1
ATOM 675 O O . GLU A 1 86 ? -15.913 -12.424 1.936 1.00 87.12 86 GLU A O 1
ATOM 680 N N . GLY A 1 87 ? -13.727 -11.966 2.160 1.00 87.25 87 G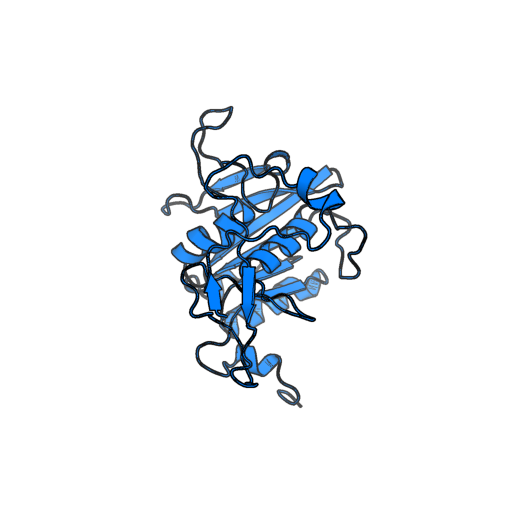LY A N 1
ATOM 681 C CA . GLY A 1 87 ? -13.865 -10.512 2.173 1.00 87.25 87 GLY A CA 1
ATOM 682 C C . GLY A 1 87 ? -14.246 -9.902 0.821 1.00 87.25 87 GLY A C 1
ATOM 683 O O . GLY A 1 87 ? -14.525 -10.583 -0.172 1.00 87.25 87 GLY A O 1
ATOM 684 N N . LYS A 1 88 ? -14.213 -8.566 0.762 1.00 86.12 88 LYS A N 1
ATOM 685 C CA . LYS A 1 88 ? -14.512 -7.814 -0.462 1.00 86.12 88 LYS A CA 1
ATOM 686 C C . LYS A 1 88 ? -13.612 -8.267 -1.612 1.00 86.12 88 LYS A C 1
ATOM 688 O O . LYS A 1 88 ? -12.430 -8.535 -1.424 1.00 86.12 88 LYS A O 1
ATOM 693 N N . ARG A 1 89 ? -14.160 -8.300 -2.826 1.00 94.44 89 ARG A N 1
ATOM 694 C CA . ARG A 1 89 ? -13.409 -8.536 -4.062 1.00 94.44 89 ARG A CA 1
ATOM 695 C C . ARG A 1 89 ? -13.757 -7.465 -5.086 1.00 94.44 89 ARG A C 1
ATOM 697 O O . ARG A 1 89 ? -14.909 -7.046 -5.187 1.00 94.44 89 ARG A O 1
ATOM 704 N N . PHE A 1 90 ? -12.770 -7.060 -5.870 1.00 93.81 90 PHE A N 1
ATOM 705 C CA . PHE A 1 90 ? -12.972 -6.255 -7.072 1.00 93.81 90 PHE A CA 1
ATOM 706 C C . PHE A 1 90 ? -12.917 -7.164 -8.302 1.00 93.81 90 PHE A C 1
ATOM 708 O O . PHE A 1 90 ? -12.060 -8.040 -8.392 1.00 93.81 90 PHE A O 1
ATOM 715 N N . THR A 1 91 ? -13.847 -6.976 -9.239 1.00 95.19 91 THR A N 1
ATOM 716 C CA . THR A 1 91 ? -13.992 -7.816 -10.444 1.00 95.19 91 THR A CA 1
ATOM 717 C C . THR A 1 91 ? -13.183 -7.310 -11.638 1.00 95.19 91 THR A C 1
ATOM 719 O O . THR A 1 91 ? -13.190 -7.929 -12.700 1.00 95.19 91 THR A O 1
ATOM 722 N N . GLY A 1 92 ? -12.474 -6.194 -11.483 1.00 96.94 92 GLY A N 1
ATOM 723 C CA . GLY A 1 92 ? -11.680 -5.573 -12.531 1.00 96.94 92 GLY A CA 1
ATOM 724 C C . GLY A 1 92 ? -10.547 -4.720 -11.966 1.00 96.94 92 GLY A C 1
ATOM 725 O O . GLY A 1 92 ? -10.409 -4.618 -10.749 1.00 96.94 92 GLY A O 1
ATOM 726 N N . PRO A 1 93 ? -9.738 -4.109 -12.849 1.00 98.44 93 PRO A N 1
ATOM 727 C CA . PRO A 1 93 ? -8.581 -3.327 -12.440 1.00 98.44 93 PRO A CA 1
ATOM 728 C C . PRO A 1 93 ? -8.948 -2.158 -11.528 1.00 98.44 93 PRO A C 1
ATOM 730 O O . PRO A 1 93 ? -9.932 -1.456 -11.761 1.00 98.44 93 PRO A O 1
ATOM 733 N N . VAL A 1 94 ? -8.113 -1.921 -10.521 1.00 98.38 94 VAL A N 1
ATOM 734 C CA . VAL A 1 94 ? -8.380 -0.978 -9.433 1.00 98.38 94 VAL A CA 1
ATOM 735 C C . VAL A 1 94 ? -7.345 0.140 -9.358 1.00 98.38 94 VAL A C 1
ATOM 737 O O . VAL A 1 94 ? -6.228 0.049 -9.869 1.00 98.38 94 VAL A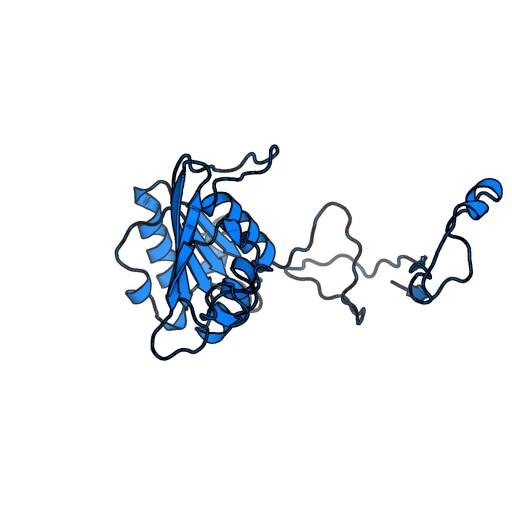 O 1
ATOM 740 N N . THR A 1 95 ? -7.715 1.222 -8.681 1.00 98.25 95 THR A N 1
ATOM 741 C CA . THR A 1 95 ? -6.842 2.367 -8.398 1.00 98.25 95 THR A CA 1
ATOM 742 C C . THR A 1 95 ? -6.667 2.515 -6.898 1.00 98.25 95 THR A C 1
ATOM 744 O O . THR A 1 95 ? -7.642 2.730 -6.180 1.00 98.25 95 THR A O 1
ATOM 747 N N . TRP A 1 96 ? -5.420 2.423 -6.450 1.00 98.31 96 TRP A N 1
ATOM 748 C CA . TRP A 1 96 ? -5.055 2.394 -5.042 1.00 98.31 96 TRP A CA 1
ATOM 749 C C . TRP A 1 96 ? -4.095 3.514 -4.662 1.00 98.31 96 TRP A C 1
ATOM 751 O O . TRP A 1 96 ? -3.339 4.018 -5.503 1.00 98.31 96 TRP A O 1
ATOM 761 N N . TRP A 1 97 ? -4.129 3.877 -3.385 1.00 98.44 97 TRP A N 1
ATOM 762 C CA . TRP A 1 97 ? -3.034 4.567 -2.713 1.00 98.44 97 TRP A CA 1
ATOM 763 C C . TRP A 1 97 ? -2.504 3.708 -1.570 1.00 98.44 97 TRP A C 1
ATOM 765 O O . TRP A 1 97 ? -3.297 3.083 -0.873 1.00 98.44 97 TRP A O 1
ATOM 775 N N . ALA A 1 98 ? -1.185 3.685 -1.408 1.00 98.00 98 ALA A N 1
ATOM 776 C CA . ALA A 1 98 ? -0.503 3.117 -0.254 1.00 98.00 98 ALA A CA 1
ATOM 777 C C . ALA A 1 98 ? 0.286 4.241 0.423 1.00 98.00 98 ALA A C 1
ATOM 779 O O . ALA A 1 98 ? 1.056 4.951 -0.236 1.00 98.00 98 ALA A O 1
ATOM 780 N N . CYS A 1 99 ? 0.020 4.461 1.702 1.00 97.31 99 CYS A N 1
ATOM 781 C CA . CYS A 1 99 ? 0.395 5.684 2.390 1.00 97.31 99 CYS A CA 1
ATOM 782 C C . CYS A 1 99 ? 1.169 5.373 3.663 1.00 97.31 99 CYS A C 1
ATOM 784 O O . CYS A 1 99 ? 0.812 4.432 4.358 1.00 97.31 99 CYS A O 1
ATOM 786 N N . GLY A 1 100 ? 2.181 6.179 3.973 1.00 95.00 100 GLY A N 1
ATOM 787 C CA . GLY A 1 100 ? 2.914 6.101 5.235 1.00 95.00 100 GLY A CA 1
ATOM 788 C C . GLY A 1 100 ? 3.128 7.473 5.872 1.00 95.00 100 GLY A C 1
ATOM 789 O O . GLY A 1 100 ? 2.676 8.502 5.361 1.00 95.00 100 GLY A O 1
ATOM 790 N N . LYS A 1 101 ? 3.852 7.489 6.995 1.00 92.75 101 LYS A N 1
ATOM 791 C CA . LYS A 1 101 ? 4.081 8.695 7.805 1.00 92.75 101 LYS A CA 1
ATOM 792 C C . LYS A 1 101 ? 4.917 9.765 7.098 1.00 92.75 101 LYS A C 1
ATOM 794 O O . LYS A 1 101 ? 4.432 10.883 6.933 1.00 92.75 101 LYS A O 1
ATOM 799 N N . SER A 1 102 ? 6.144 9.431 6.688 1.00 94.62 102 SER A N 1
ATOM 800 C CA . SER A 1 102 ? 7.063 10.326 5.973 1.00 94.62 102 SER A CA 1
ATOM 801 C C . SER A 1 102 ? 7.334 9.826 4.557 1.00 94.62 102 SER A C 1
ATOM 803 O O . SER A 1 102 ? 6.967 8.704 4.196 1.00 94.62 102 SER A O 1
ATOM 805 N N . ASN A 1 103 ? 7.954 10.653 3.711 1.00 94.44 103 ASN A N 1
ATOM 806 C CA . ASN A 1 103 ? 8.349 10.200 2.372 1.00 94.44 103 ASN A CA 1
ATOM 807 C C . ASN A 1 103 ? 9.373 9.056 2.433 1.00 94.44 103 ASN A C 1
ATOM 809 O O . ASN A 1 103 ? 9.279 8.113 1.649 1.00 94.44 103 ASN A O 1
ATOM 813 N N . GLU A 1 104 ? 10.308 9.129 3.378 1.00 93.94 104 GLU A N 1
ATOM 814 C CA . GLU A 1 104 ? 11.324 8.113 3.642 1.00 93.94 104 GLU A CA 1
ATOM 815 C C . GLU A 1 104 ? 10.673 6.820 4.125 1.00 93.94 104 GLU A C 1
ATOM 817 O O . GLU A 1 104 ? 10.873 5.783 3.501 1.00 93.94 104 GLU A O 1
ATOM 822 N N . THR A 1 105 ? 9.813 6.866 5.151 1.00 92.75 105 THR A N 1
ATOM 823 C CA . THR A 1 105 ? 9.174 5.641 5.660 1.00 92.75 105 THR A CA 1
ATOM 824 C C . THR A 1 105 ? 8.213 5.032 4.644 1.00 92.75 105 THR A C 1
ATOM 826 O O . THR A 1 105 ? 8.154 3.815 4.501 1.00 92.75 105 THR A O 1
ATOM 829 N N . THR A 1 106 ? 7.518 5.852 3.851 1.00 96.12 106 THR A N 1
ATOM 830 C CA . THR A 1 106 ? 6.685 5.345 2.750 1.00 96.12 106 THR A CA 1
ATOM 831 C C . THR A 1 106 ? 7.529 4.586 1.721 1.00 96.12 106 THR A C 1
ATOM 833 O O . THR A 1 106 ? 7.105 3.536 1.245 1.00 96.12 106 THR A O 1
ATOM 836 N N . ARG A 1 107 ? 8.723 5.084 1.373 1.00 95.88 107 ARG A N 1
ATOM 837 C CA . ARG A 1 107 ? 9.635 4.415 0.433 1.00 95.88 107 ARG A CA 1
ATOM 838 C C . ARG A 1 107 ? 10.252 3.149 1.043 1.00 95.88 107 ARG A C 1
ATOM 840 O O . ARG A 1 107 ? 10.251 2.098 0.406 1.00 95.88 107 ARG A O 1
ATOM 847 N N . ASP A 1 108 ? 10.758 3.253 2.264 1.00 93.94 108 ASP A N 1
ATOM 848 C CA . ASP A 1 108 ? 11.595 2.223 2.884 1.00 93.94 108 ASP A CA 1
ATOM 849 C C . ASP A 1 108 ? 10.770 1.086 3.508 1.00 93.94 108 ASP A C 1
ATOM 851 O O . ASP A 1 108 ? 11.282 -0.017 3.679 1.00 93.94 108 ASP A O 1
ATOM 855 N N . ILE A 1 109 ? 9.486 1.324 3.807 1.00 93.75 109 ILE A N 1
ATOM 856 C CA . ILE A 1 109 ? 8.597 0.349 4.457 1.00 93.75 109 ILE A CA 1
ATOM 857 C C . ILE A 1 109 ? 7.448 -0.044 3.524 1.00 93.75 109 ILE A C 1
ATOM 859 O O . ILE A 1 109 ? 7.393 -1.180 3.058 1.00 93.75 109 ILE A O 1
ATOM 863 N N . VAL A 1 110 ? 6.548 0.887 3.196 1.00 96.31 110 VAL A N 1
ATOM 864 C CA . VAL A 1 110 ? 5.303 0.589 2.458 1.00 96.31 110 VAL A CA 1
ATOM 865 C C . VAL A 1 110 ? 5.584 0.185 1.006 1.00 96.31 110 VAL A C 1
ATOM 867 O O . VAL A 1 110 ? 5.097 -0.837 0.516 1.00 96.31 110 VAL A O 1
ATOM 870 N N . GLN A 1 111 ? 6.394 0.976 0.299 1.00 97.19 111 GLN A N 1
ATOM 871 C CA . GLN A 1 111 ? 6.811 0.681 -1.070 1.00 97.19 111 GLN A CA 1
ATOM 872 C C . GLN A 1 111 ? 7.684 -0.568 -1.118 1.00 97.19 111 GLN A C 1
ATOM 874 O O . GLN A 1 111 ? 7.436 -1.429 -1.961 1.00 97.19 111 GLN A O 1
ATOM 879 N N . HIS A 1 112 ? 8.667 -0.688 -0.224 1.00 95.69 112 HIS A N 1
ATOM 880 C CA . HIS A 1 112 ? 9.515 -1.874 -0.149 1.00 95.69 112 HIS A CA 1
ATOM 881 C C . HIS A 1 112 ? 8.690 -3.149 0.100 1.00 95.69 112 HIS A C 1
ATOM 883 O O . HIS A 1 112 ? 8.883 -4.142 -0.597 1.00 95.69 112 HIS A O 1
ATOM 889 N N . ALA A 1 113 ? 7.700 -3.120 0.998 1.00 95.56 113 ALA A N 1
ATOM 890 C CA . ALA A 1 113 ? 6.826 -4.268 1.243 1.00 95.56 113 ALA A CA 1
ATOM 891 C C . ALA A 1 113 ? 6.071 -4.711 -0.022 1.00 95.56 113 ALA A C 1
ATOM 893 O O . ALA A 1 113 ? 5.927 -5.907 -0.273 1.00 95.56 113 ALA A O 1
ATOM 894 N N . LEU A 1 114 ? 5.615 -3.767 -0.853 1.00 97.31 114 LEU A N 1
ATOM 895 C CA . LEU A 1 114 ? 4.905 -4.084 -2.095 1.00 97.31 114 LEU A CA 1
ATOM 896 C C . LEU A 1 114 ? 5.833 -4.478 -3.248 1.00 97.31 114 LEU A C 1
ATOM 898 O O . LEU A 1 114 ? 5.494 -5.389 -3.997 1.00 97.31 114 LEU A O 1
ATOM 902 N N . LEU A 1 115 ? 6.966 -3.797 -3.424 1.00 96.25 115 LEU A N 1
ATOM 903 C CA . LEU A 1 115 ? 7.773 -3.862 -4.653 1.00 96.25 115 LEU A CA 1
ATOM 904 C C . LEU A 1 115 ? 9.137 -4.546 -4.462 1.00 96.25 115 LEU A C 1
ATOM 906 O O . LEU A 1 115 ? 9.706 -5.063 -5.424 1.00 96.25 115 LEU A O 1
ATOM 910 N N . GLY A 1 116 ? 9.631 -4.612 -3.227 1.00 94.44 116 GLY A N 1
ATOM 911 C CA . GLY A 1 116 ? 10.959 -5.106 -2.869 1.00 94.44 116 GLY A CA 1
ATOM 912 C C . GLY A 1 116 ? 12.065 -4.083 -3.125 1.00 94.44 116 GLY A C 1
ATOM 913 O O . GLY A 1 116 ? 11.806 -2.899 -3.356 1.00 94.44 116 GLY A O 1
ATOM 914 N N . ASP A 1 117 ? 13.309 -4.559 -3.096 1.00 93.38 117 ASP A N 1
ATOM 915 C CA . ASP A 1 117 ? 14.500 -3.734 -3.307 1.00 93.38 117 ASP A CA 1
ATOM 916 C C . ASP A 1 117 ? 14.552 -3.131 -4.712 1.00 93.38 117 ASP A C 1
ATOM 918 O O . ASP A 1 117 ? 14.303 -3.814 -5.712 1.00 93.38 117 ASP A O 1
ATOM 922 N N . VAL A 1 118 ? 14.955 -1.864 -4.796 1.00 93.94 118 VAL A N 1
ATOM 923 C CA . VAL A 1 118 ? 15.302 -1.229 -6.071 1.00 93.94 118 VAL A CA 1
ATOM 924 C C . VAL A 1 118 ? 16.622 -1.802 -6.581 1.00 93.94 118 VAL A C 1
ATOM 926 O O . VAL A 1 118 ? 17.585 -1.946 -5.833 1.00 93.94 118 VAL A O 1
ATOM 929 N N . THR A 1 119 ? 16.683 -2.115 -7.874 1.00 92.56 119 THR A N 1
ATOM 930 C CA . THR A 1 119 ? 17.884 -2.664 -8.515 1.00 92.56 119 THR A CA 1
ATOM 931 C C . THR A 1 119 ? 18.087 -2.099 -9.919 1.00 92.56 119 THR A C 1
ATOM 933 O O . THR A 1 119 ? 17.148 -1.620 -10.559 1.00 92.56 119 THR A O 1
ATOM 936 N N . PHE A 1 120 ? 19.327 -2.172 -10.398 1.00 90.50 120 PHE A N 1
ATOM 937 C CA . PHE A 1 120 ? 19.707 -1.934 -11.796 1.00 90.50 120 PHE A CA 1
ATOM 938 C C . PHE A 1 120 ? 19.997 -3.237 -12.549 1.00 90.50 120 PHE A C 1
ATOM 940 O O . PHE A 1 120 ? 20.175 -3.211 -13.764 1.00 90.50 120 PHE A O 1
ATOM 947 N N . ASP A 1 121 ? 20.031 -4.363 -11.834 1.00 86.69 121 ASP A N 1
ATOM 948 C CA . ASP A 1 121 ? 20.166 -5.702 -12.403 1.00 86.69 121 ASP A CA 1
ATOM 949 C C . ASP A 1 121 ? 18.800 -6.177 -12.918 1.00 86.69 121 ASP A C 1
ATOM 951 O O . ASP A 1 121 ? 18.116 -6.999 -12.311 1.00 86.69 121 ASP A O 1
ATOM 955 N N . THR A 1 122 ? 18.342 -5.531 -13.987 1.00 83.12 122 THR A N 1
ATOM 956 C CA . THR A 1 122 ? 17.108 -5.851 -14.708 1.00 83.12 122 THR A CA 1
ATOM 957 C C . THR A 1 122 ? 17.446 -6.222 -16.148 1.00 83.12 122 THR A C 1
ATOM 959 O O . THR A 1 122 ? 18.484 -5.816 -16.675 1.00 83.12 122 THR A O 1
ATOM 962 N N . ASP A 1 123 ? 16.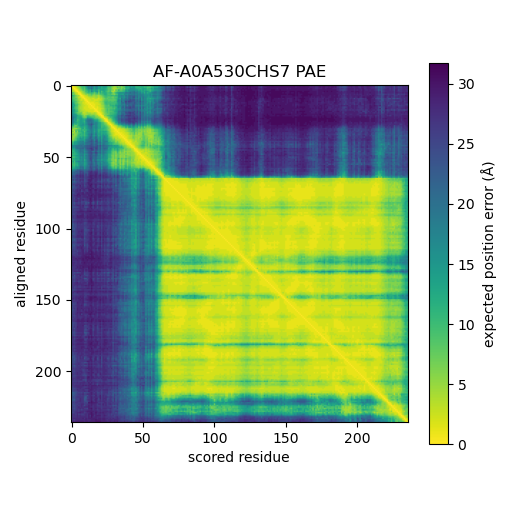551 -6.948 -16.821 1.00 81.88 123 ASP A N 1
ATOM 963 C CA . ASP A 1 123 ? 16.772 -7.415 -18.198 1.00 81.88 123 ASP A CA 1
ATOM 964 C C . ASP A 1 123 ? 17.082 -6.281 -19.196 1.00 81.88 123 ASP A C 1
ATOM 966 O O . ASP A 1 123 ? 17.782 -6.499 -20.186 1.00 81.88 123 ASP A O 1
ATOM 970 N N . ASP A 1 124 ? 16.570 -5.066 -18.959 1.00 84.31 124 ASP A N 1
ATOM 971 C CA . ASP A 1 124 ? 16.816 -3.892 -19.806 1.00 84.31 124 ASP A CA 1
ATOM 972 C C . ASP A 1 124 ? 17.900 -2.945 -19.257 1.00 84.31 124 ASP A C 1
ATOM 974 O O . ASP A 1 124 ? 18.140 -1.879 -19.835 1.00 84.31 124 ASP A O 1
ATOM 978 N N . GLY A 1 125 ? 18.564 -3.329 -18.159 1.00 84.81 125 GLY A N 1
ATOM 979 C CA . GLY A 1 125 ? 19.601 -2.556 -17.473 1.00 84.81 125 GLY A CA 1
ATOM 980 C C . GLY A 1 125 ? 19.098 -1.239 -16.879 1.00 84.81 125 GLY A C 1
ATOM 981 O O . GLY A 1 125 ? 19.898 -0.360 -16.544 1.00 84.81 125 GLY A O 1
ATOM 982 N N . ARG A 1 126 ? 17.775 -1.045 -16.797 1.00 88.00 126 ARG A N 1
ATOM 983 C CA . ARG A 1 126 ? 17.178 0.151 -16.206 1.00 88.00 126 ARG A CA 1
ATOM 984 C C . ARG A 1 126 ? 16.837 -0.082 -14.748 1.00 88.00 126 ARG A C 1
ATOM 986 O O . ARG A 1 126 ? 16.688 -1.198 -14.261 1.00 88.00 126 ARG A O 1
ATOM 993 N N . LYS A 1 127 ? 16.651 1.030 -14.050 1.00 92.31 127 LYS A N 1
ATOM 994 C CA . LYS A 1 127 ? 16.162 1.036 -12.679 1.00 92.31 127 LYS A CA 1
ATOM 995 C C . LYS A 1 127 ? 14.799 0.339 -12.587 1.00 92.31 127 LYS A C 1
ATOM 997 O O . LYS A 1 127 ? 13.835 0.780 -13.218 1.00 92.31 127 LYS A O 1
ATOM 1002 N N . GLY A 1 128 ? 14.725 -0.696 -11.763 1.00 92.62 128 GLY A N 1
ATOM 1003 C CA . GLY A 1 128 ? 13.526 -1.481 -11.493 1.00 92.62 128 GLY A CA 1
ATOM 1004 C C . GLY A 1 128 ? 13.567 -2.071 -10.088 1.00 92.62 128 GLY A C 1
ATOM 1005 O O . GLY A 1 128 ? 14.095 -1.441 -9.174 1.00 92.62 128 GLY A O 1
ATOM 1006 N N . PHE A 1 129 ? 13.010 -3.268 -9.922 1.00 93.12 129 PHE A N 1
ATOM 1007 C CA . PHE A 1 129 ? 12.901 -3.948 -8.632 1.00 93.12 129 PHE A CA 1
ATOM 1008 C C . PHE A 1 129 ? 13.418 -5.382 -8.712 1.00 93.12 129 PHE A C 1
ATOM 1010 O O . PHE A 1 129 ? 13.217 -6.053 -9.722 1.00 93.12 129 PHE A O 1
ATOM 1017 N N . ALA A 1 130 ? 14.021 -5.871 -7.628 1.00 85.62 130 ALA A N 1
ATOM 1018 C CA . ALA A 1 130 ? 14.573 -7.223 -7.524 1.00 85.62 130 ALA A CA 1
ATOM 1019 C C . ALA A 1 130 ? 13.498 -8.328 -7.429 1.00 85.62 130 ALA A C 1
ATOM 1021 O O . ALA A 1 130 ? 13.827 -9.509 -7.340 1.00 85.62 130 ALA A O 1
ATOM 1022 N N . GLY A 1 131 ? 12.210 -7.958 -7.419 1.00 75.44 131 GLY A N 1
ATOM 1023 C CA . GLY A 1 131 ? 11.095 -8.902 -7.504 1.00 75.44 131 GLY A CA 1
ATOM 1024 C C . GLY A 1 131 ? 10.794 -9.685 -6.226 1.00 75.44 131 GLY A C 1
ATOM 1025 O O . GLY A 1 131 ? 10.139 -10.721 -6.299 1.00 75.44 131 GLY A O 1
ATOM 1026 N N . LYS A 1 132 ? 11.272 -9.205 -5.073 1.00 82.88 132 LYS A N 1
ATOM 1027 C CA . LYS A 1 132 ? 11.083 -9.832 -3.752 1.00 82.88 132 LYS A CA 1
ATOM 1028 C C . LYS A 1 132 ? 9.995 -9.172 -2.895 1.00 82.88 132 LYS A C 1
ATOM 1030 O O . LYS A 1 132 ? 9.828 -9.548 -1.740 1.00 82.88 132 LYS A O 1
ATOM 1035 N N . GLY A 1 133 ? 9.289 -8.183 -3.442 1.00 91.31 133 GLY A N 1
ATOM 1036 C CA . GLY A 1 133 ? 8.126 -7.582 -2.794 1.00 91.31 133 GLY A CA 1
ATOM 1037 C C . GLY A 1 133 ? 6.892 -8.478 -2.860 1.00 91.31 133 GLY A C 1
ATOM 1038 O O . GLY A 1 133 ? 6.885 -9.519 -3.519 1.00 91.31 133 GLY A O 1
ATOM 1039 N N . MET A 1 134 ? 5.823 -8.040 -2.200 1.00 95.56 134 MET A N 1
ATOM 1040 C CA . MET A 1 134 ? 4.553 -8.760 -2.179 1.00 95.56 134 MET A CA 1
ATOM 1041 C C . MET A 1 134 ? 3.918 -8.874 -3.572 1.00 95.56 134 MET A C 1
ATOM 1043 O O . MET A 1 134 ? 3.332 -9.905 -3.895 1.00 95.56 134 MET A O 1
ATOM 1047 N N . ILE A 1 135 ? 4.056 -7.844 -4.416 1.00 97.19 135 ILE A N 1
ATOM 1048 C CA . ILE A 1 135 ? 3.592 -7.875 -5.805 1.00 97.19 135 ILE A CA 1
ATOM 1049 C C . ILE A 1 135 ? 4.578 -8.715 -6.630 1.00 97.19 135 ILE A C 1
ATOM 1051 O O . ILE A 1 135 ? 5.738 -8.323 -6.782 1.00 97.19 135 ILE A O 1
ATOM 1055 N N . PRO A 1 136 ? 4.130 -9.829 -7.245 1.00 94.12 136 PRO A N 1
ATOM 1056 C CA . PRO A 1 136 ? 5.000 -10.646 -8.079 1.00 94.12 136 PRO A CA 1
ATOM 1057 C C . PRO A 1 136 ? 5.592 -9.846 -9.243 1.00 94.12 136 PRO A C 1
ATOM 1059 O O . PRO A 1 136 ? 4.867 -9.163 -9.969 1.00 94.12 136 PRO A O 1
ATOM 1062 N N . ALA A 1 137 ? 6.898 -9.992 -9.480 1.00 92.38 137 ALA A N 1
ATOM 1063 C CA . ALA A 1 137 ? 7.629 -9.198 -10.474 1.00 92.38 137 ALA A CA 1
ATOM 1064 C C . ALA A 1 137 ? 7.030 -9.242 -11.884 1.00 92.38 137 ALA A C 1
ATOM 1066 O O . ALA A 1 137 ? 6.915 -8.216 -12.545 1.00 92.38 137 ALA A O 1
ATOM 1067 N N . HIS A 1 138 ? 6.566 -10.415 -12.316 1.00 92.50 138 HIS A N 1
ATOM 1068 C CA . HIS A 1 138 ? 5.956 -10.603 -13.634 1.00 92.50 138 HIS A CA 1
ATOM 1069 C C . HIS A 1 138 ? 4.595 -9.896 -13.800 1.00 92.50 138 HIS A C 1
ATOM 1071 O O . HIS A 1 138 ? 4.075 -9.821 -14.913 1.00 92.50 138 HIS A O 1
ATOM 1077 N N . LEU A 1 139 ? 4.002 -9.393 -12.712 1.00 96.38 139 LEU A N 1
ATOM 1078 C CA . LEU A 1 139 ? 2.784 -8.582 -12.733 1.00 96.38 139 LEU A CA 1
ATOM 1079 C C . LEU A 1 139 ? 3.088 -7.083 -12.633 1.00 96.38 139 LEU A C 1
ATOM 1081 O O . LEU A 1 139 ? 2.178 -6.276 -12.823 1.00 96.38 139 LEU A O 1
ATOM 1085 N N . MET A 1 140 ? 4.333 -6.685 -12.363 1.00 96.12 140 MET A N 1
ATOM 1086 C CA . MET A 1 140 ? 4.719 -5.277 -12.335 1.00 96.12 140 MET A CA 1
ATOM 1087 C C . MET A 1 140 ? 4.822 -4.719 -13.757 1.00 96.12 140 MET A C 1
ATOM 1089 O O . MET A 1 140 ? 5.425 -5.307 -14.652 1.00 96.12 140 MET A O 1
ATOM 1093 N N . GLY A 1 141 ? 4.186 -3.573 -13.972 1.00 95.12 141 GLY A N 1
ATOM 1094 C CA . GLY A 1 141 ? 4.197 -2.846 -15.232 1.00 95.12 141 GLY A CA 1
ATOM 1095 C C . GLY A 1 141 ? 5.043 -1.582 -15.154 1.00 95.12 141 GLY A C 1
ATOM 1096 O O . GLY A 1 141 ? 6.027 -1.488 -14.428 1.00 95.12 141 GLY A O 1
ATOM 1097 N N . ARG A 1 142 ? 4.637 -0.566 -15.921 1.00 95.56 142 ARG A N 1
ATOM 1098 C CA . ARG A 1 142 ? 5.343 0.717 -15.972 1.00 95.56 142 ARG A CA 1
ATOM 1099 C C . ARG A 1 142 ? 5.392 1.385 -14.593 1.00 95.56 142 ARG A C 1
ATOM 1101 O O . ARG A 1 142 ? 4.344 1.692 -14.024 1.00 95.56 142 ARG A O 1
ATOM 1108 N N . THR A 1 143 ? 6.603 1.712 -14.153 1.00 96.25 143 THR A N 1
ATOM 1109 C CA . THR A 1 143 ? 6.883 2.518 -12.958 1.00 96.25 143 THR A CA 1
ATOM 1110 C C . THR A 1 143 ? 7.085 3.983 -13.330 1.00 96.25 143 THR A C 1
ATOM 1112 O O . THR A 1 143 ? 7.803 4.314 -14.278 1.00 96.25 143 THR A O 1
ATOM 1115 N N . ILE A 1 144 ? 6.455 4.877 -12.577 1.00 96.69 144 ILE A N 1
ATOM 1116 C CA . ILE A 1 144 ? 6.690 6.317 -12.612 1.00 96.69 144 ILE A CA 1
ATOM 1117 C C . ILE A 1 144 ? 7.426 6.684 -11.327 1.00 96.69 144 ILE A C 1
ATOM 1119 O O . ILE A 1 144 ? 6.856 6.643 -10.240 1.00 96.69 144 ILE A O 1
ATOM 1123 N N . TRP A 1 145 ? 8.702 7.033 -11.463 1.00 96.06 145 TRP A N 1
ATOM 1124 C CA . TRP A 1 145 ? 9.548 7.468 -10.355 1.00 96.06 145 TRP A CA 1
ATOM 1125 C C . TRP A 1 145 ? 9.222 8.905 -9.946 1.00 96.06 145 TRP A C 1
ATOM 1127 O O . TRP A 1 145 ? 8.925 9.756 -10.793 1.00 96.06 145 TRP A O 1
ATOM 1137 N N . ARG A 1 146 ? 9.300 9.186 -8.647 1.00 94.19 146 ARG A N 1
ATOM 1138 C CA . ARG A 1 146 ? 9.140 10.536 -8.114 1.00 94.19 146 ARG A CA 1
ATOM 1139 C C . ARG A 1 146 ? 10.369 11.378 -8.472 1.00 94.19 146 ARG A C 1
ATOM 1141 O O . ARG A 1 146 ? 11.502 10.910 -8.453 1.00 94.19 146 ARG A O 1
ATOM 1148 N N . ARG A 1 147 ? 10.151 12.648 -8.822 1.00 90.50 147 ARG A N 1
ATOM 1149 C CA . ARG A 1 147 ? 11.247 13.585 -9.119 1.00 90.50 147 ARG A CA 1
ATOM 1150 C C . ARG A 1 147 ? 11.845 14.120 -7.820 1.00 90.50 147 ARG A C 1
ATOM 1152 O O . ARG A 1 147 ? 11.094 14.567 -6.960 1.00 90.50 147 ARG A O 1
ATOM 1159 N N . GLY A 1 148 ? 13.173 14.122 -7.716 1.00 85.38 148 GLY A N 1
ATOM 1160 C CA . GLY A 1 148 ? 13.891 14.696 -6.571 1.00 85.38 148 GLY A CA 1
ATOM 1161 C C . GLY A 1 148 ? 13.884 13.837 -5.303 1.00 85.38 148 GLY A C 1
ATOM 1162 O O . GLY A 1 148 ? 14.237 14.338 -4.245 1.00 85.38 148 GLY A O 1
ATOM 1163 N N . SER A 1 149 ? 13.477 12.569 -5.398 1.00 86.88 149 SER A N 1
ATOM 1164 C CA . SER A 1 149 ? 13.566 11.599 -4.309 1.00 86.88 149 SER A CA 1
ATOM 1165 C C . SER A 1 149 ? 14.076 10.286 -4.885 1.00 86.88 149 SER A C 1
ATOM 1167 O O . SER A 1 149 ? 13.410 9.667 -5.719 1.00 86.88 149 SER A O 1
ATOM 1169 N N . ASP A 1 150 ? 15.290 9.910 -4.491 1.00 88.62 150 ASP A N 1
ATOM 1170 C CA . ASP A 1 150 ? 15.907 8.689 -4.984 1.00 88.62 150 ASP A CA 1
ATOM 1171 C C . ASP A 1 150 ? 15.125 7.469 -4.505 1.00 88.62 150 ASP A C 1
ATOM 1173 O O . ASP A 1 150 ? 14.670 7.385 -3.362 1.00 88.62 150 ASP A O 1
ATOM 1177 N N . ASP A 1 151 ? 14.952 6.541 -5.441 1.00 93.38 151 ASP A N 1
ATOM 1178 C CA . ASP A 1 151 ? 14.285 5.244 -5.262 1.00 93.38 151 ASP A CA 1
ATOM 1179 C C . ASP A 1 151 ? 12.798 5.313 -4.875 1.00 93.38 151 ASP A C 1
ATOM 1181 O O . ASP A 1 151 ? 12.152 4.278 -4.739 1.00 93.38 151 ASP A O 1
ATOM 1185 N N . ALA A 1 152 ? 12.209 6.507 -4.793 1.00 95.81 152 ALA A N 1
ATOM 1186 C CA . ALA A 1 152 ? 10.788 6.679 -4.525 1.00 95.81 152 ALA A CA 1
ATOM 1187 C C . ALA A 1 152 ? 9.939 6.560 -5.799 1.00 95.81 152 ALA A C 1
ATOM 1189 O O . ALA A 1 152 ? 10.189 7.206 -6.824 1.00 95.81 152 ALA A O 1
ATOM 1190 N N . VAL A 1 153 ? 8.876 5.770 -5.717 1.00 97.25 153 VAL A N 1
ATOM 1191 C CA . VAL A 1 153 ? 7.865 5.608 -6.759 1.00 97.25 153 VAL A CA 1
ATOM 1192 C C . VAL A 1 153 ? 6.729 6.589 -6.513 1.00 97.25 153 VAL A C 1
ATOM 1194 O O . VAL A 1 153 ? 6.215 6.710 -5.409 1.00 97.25 153 VAL A O 1
ATOM 1197 N N . ASP A 1 154 ? 6.301 7.289 -7.559 1.00 96.62 154 ASP A N 1
ATOM 1198 C CA . ASP A 1 154 ? 5.048 8.037 -7.524 1.00 96.62 154 ASP A CA 1
ATOM 1199 C C . ASP A 1 154 ? 3.863 7.091 -7.747 1.00 96.62 154 ASP A C 1
ATOM 1201 O O . ASP A 1 154 ? 2.947 7.017 -6.929 1.00 96.62 154 ASP A O 1
ATOM 1205 N N . ASN A 1 155 ? 3.901 6.315 -8.836 1.00 96.94 155 ASN A N 1
ATOM 1206 C CA . ASN A 1 155 ? 2.934 5.253 -9.091 1.00 96.94 155 ASN A CA 1
ATOM 1207 C C . ASN A 1 155 ? 3.490 4.141 -9.986 1.00 96.94 155 ASN A C 1
ATOM 1209 O O . ASN A 1 155 ? 4.399 4.364 -10.783 1.00 96.94 155 ASN A O 1
ATOM 1213 N N . ILE A 1 156 ? 2.910 2.949 -9.873 1.00 98.06 156 ILE A N 1
ATOM 1214 C CA . ILE A 1 156 ? 3.257 1.776 -10.679 1.00 98.06 156 ILE A CA 1
ATOM 1215 C C . ILE A 1 156 ? 1.992 1.048 -11.142 1.00 98.06 156 ILE A C 1
ATOM 1217 O O . ILE A 1 156 ? 0.972 1.012 -10.442 1.00 98.06 156 ILE A O 1
ATOM 1221 N N . LEU A 1 157 ? 2.047 0.500 -12.357 1.00 98.62 157 LEU A N 1
ATOM 1222 C CA . LEU A 1 157 ? 1.000 -0.367 -12.891 1.00 98.62 157 LEU A CA 1
ATOM 1223 C C . LEU A 1 157 ? 1.180 -1.806 -12.405 1.00 98.62 157 LEU A C 1
ATOM 1225 O O . LEU A 1 157 ? 2.295 -2.312 -12.366 1.00 98.62 157 LEU A O 1
ATOM 1229 N N . VAL A 1 158 ? 0.072 -2.479 -12.108 1.00 98.56 158 VAL A N 1
ATOM 1230 C CA . VAL A 1 158 ? 0.046 -3.885 -11.688 1.00 98.56 158 VAL A CA 1
ATOM 1231 C C . VAL A 1 158 ? -0.948 -4.638 -12.554 1.00 98.56 158 VAL A C 1
ATOM 1233 O O . VAL A 1 158 ? -2.082 -4.197 -12.746 1.00 98.56 158 VAL A O 1
ATOM 1236 N N . LYS A 1 159 ? -0.523 -5.757 -13.128 1.00 98.69 159 LYS A N 1
ATOM 1237 C CA . LYS A 1 159 ? -1.346 -6.569 -14.015 1.00 98.69 159 LYS A CA 1
ATOM 1238 C C . LYS A 1 159 ? -2.439 -7.262 -13.206 1.00 98.69 159 LYS A C 1
ATOM 1240 O O . LYS A 1 159 ? -2.154 -8.007 -12.273 1.00 98.69 159 LYS A O 1
ATOM 1245 N N . HIS A 1 160 ? -3.687 -7.024 -13.590 1.00 98.69 160 HIS A N 1
ATOM 1246 C CA . HIS A 1 160 ? -4.847 -7.691 -13.011 1.00 98.69 160 HIS A CA 1
ATOM 1247 C C . HIS A 1 160 ? -5.152 -8.987 -13.779 1.00 98.69 160 HIS A C 1
ATOM 1249 O O . HIS A 1 160 ? -4.936 -9.055 -14.993 1.00 98.69 160 HIS A O 1
ATOM 1255 N N . VAL A 1 161 ? -5.722 -9.992 -13.110 1.00 98.31 161 VAL A N 1
ATOM 1256 C CA . VAL A 1 161 ? -6.059 -11.311 -13.681 1.00 98.31 161 VAL A CA 1
ATOM 1257 C C . VAL A 1 161 ? -7.021 -11.226 -14.873 1.00 98.31 161 VAL A C 1
ATOM 1259 O O . VAL A 1 161 ? -7.006 -12.071 -15.761 1.00 98.31 161 VAL A O 1
ATOM 1262 N N . THR A 1 162 ? -7.808 -10.152 -14.957 1.00 98.00 162 THR A N 1
ATOM 1263 C CA . THR A 1 162 ? -8.687 -9.871 -16.108 1.00 98.00 162 THR A CA 1
ATOM 1264 C C . THR A 1 162 ? -7.934 -9.409 -17.360 1.00 98.00 162 THR A C 1
ATOM 1266 O O . THR A 1 162 ? -8.549 -9.182 -18.397 1.00 98.00 162 THR A O 1
ATOM 1269 N N . GLY A 1 163 ? -6.618 -9.206 -17.276 1.00 97.56 163 GLY A N 1
ATOM 1270 C CA . GLY A 1 163 ? -5.781 -8.689 -18.356 1.00 97.56 163 GLY A CA 1
ATOM 1271 C C . GLY A 1 163 ? -5.649 -7.162 -18.384 1.00 97.56 163 GLY A C 1
ATOM 1272 O O . GLY A 1 163 ? -4.808 -6.645 -19.125 1.00 97.56 163 GLY A O 1
ATOM 1273 N N . GLY A 1 164 ? -6.414 -6.431 -17.571 1.00 98.31 164 GLY A N 1
ATOM 1274 C CA . GLY A 1 164 ? -6.263 -4.983 -17.408 1.00 98.31 164 GLY A CA 1
ATOM 1275 C C . GLY A 1 164 ? -5.114 -4.590 -16.470 1.00 98.31 164 GLY A C 1
ATOM 1276 O O . GLY A 1 164 ? -4.414 -5.443 -15.926 1.00 98.31 164 GLY A O 1
ATOM 1277 N N . TRP A 1 165 ? -4.922 -3.284 -16.279 1.00 98.69 165 TRP A N 1
ATOM 1278 C CA . TRP A 1 165 ? -3.870 -2.732 -15.420 1.00 98.69 165 TRP A CA 1
ATOM 1279 C C . TRP A 1 165 ? -4.476 -1.972 -14.248 1.00 98.69 165 TRP A C 1
ATOM 1281 O O . TRP A 1 165 ? -5.130 -0.946 -14.438 1.00 98.69 165 TRP A O 1
ATOM 1291 N N . SER A 1 166 ? -4.244 -2.479 -13.043 1.00 98.75 166 SER A N 1
ATOM 1292 C CA . SER A 1 166 ? -4.438 -1.733 -11.807 1.00 98.75 166 SER A CA 1
ATOM 1293 C C . SER A 1 166 ? -3.296 -0.735 -11.626 1.00 98.75 166 SER A C 1
ATOM 1295 O O . SER A 1 166 ? -2.251 -0.831 -12.274 1.00 98.75 166 SER A O 1
ATOM 1297 N N . ARG A 1 167 ? -3.478 0.236 -10.735 1.00 98.62 167 ARG A N 1
ATOM 1298 C CA . ARG A 1 167 ? -2.455 1.237 -10.415 1.00 98.62 167 ARG A CA 1
ATOM 1299 C C . ARG A 1 167 ? -2.410 1.483 -8.920 1.00 98.62 167 ARG A C 1
ATOM 1301 O O . ARG A 1 167 ? -3.441 1.831 -8.347 1.00 98.62 167 ARG A O 1
ATOM 1308 N N . VAL A 1 168 ? -1.220 1.423 -8.336 1.00 98.56 168 VAL A N 1
ATOM 1309 C CA . VAL A 1 168 ? -0.957 1.880 -6.967 1.00 98.56 168 VAL A CA 1
ATOM 1310 C C . VAL A 1 168 ? -0.053 3.106 -7.009 1.00 98.56 168 VAL A C 1
ATOM 1312 O O . VAL A 1 168 ? 0.894 3.156 -7.793 1.00 98.56 168 VAL A O 1
ATOM 1315 N N . GLY A 1 169 ? -0.398 4.129 -6.231 1.00 98.12 169 GLY A N 1
ATOM 1316 C CA . GLY A 1 169 ? 0.447 5.301 -6.010 1.00 98.12 169 GLY A CA 1
ATOM 1317 C C . GLY A 1 169 ? 0.844 5.430 -4.548 1.00 98.12 169 GLY A C 1
ATOM 1318 O O . GLY A 1 169 ? 0.081 5.010 -3.680 1.00 98.12 169 GLY A O 1
ATOM 1319 N N . PHE A 1 170 ? 1.999 6.034 -4.289 1.00 98.00 170 PHE A N 1
ATOM 1320 C CA . PHE A 1 170 ? 2.547 6.170 -2.942 1.00 98.00 170 PHE A CA 1
ATOM 1321 C C . PHE A 1 170 ? 2.424 7.604 -2.429 1.00 98.00 170 PHE A C 1
ATOM 1323 O O . PHE A 1 170 ? 2.747 8.570 -3.134 1.00 98.00 170 PHE A O 1
ATOM 1330 N N . LYS A 1 171 ? 1.933 7.750 -1.197 1.00 97.12 171 LYS A N 1
ATOM 1331 C CA . LYS A 1 171 ? 1.729 9.050 -0.543 1.00 97.12 171 LYS A CA 1
ATOM 1332 C C . LYS A 1 171 ? 2.294 9.061 0.867 1.00 97.12 171 LYS A C 1
ATOM 1334 O O . LYS A 1 171 ? 2.359 8.034 1.521 1.00 97.12 171 LYS A O 1
ATOM 1339 N N . SER A 1 172 ? 2.666 10.245 1.328 1.00 96.19 172 SER A N 1
ATOM 1340 C CA . SER A 1 172 ? 3.111 10.473 2.702 1.00 96.19 172 SER A CA 1
ATOM 1341 C C . SER A 1 172 ? 2.154 11.439 3.395 1.00 96.19 172 SER A C 1
ATOM 1343 O O . SER A 1 172 ? 1.665 12.380 2.758 1.00 96.19 172 SER A O 1
ATOM 1345 N N . TYR A 1 173 ? 1.904 11.246 4.689 1.00 95.81 173 TYR A N 1
ATOM 1346 C CA . TYR A 1 173 ? 1.104 12.178 5.487 1.00 95.81 173 TYR A CA 1
ATOM 1347 C C . TYR A 1 173 ? 1.749 13.570 5.586 1.00 95.81 173 TYR A C 1
ATOM 1349 O O . TYR A 1 173 ? 1.034 14.567 5.668 1.00 95.81 173 TYR A O 1
ATOM 1357 N N . GLU A 1 174 ? 3.076 13.688 5.442 1.00 95.31 174 GLU A N 1
ATOM 1358 C CA . GLU A 1 174 ? 3.782 14.982 5.359 1.00 95.31 174 GLU A CA 1
ATOM 1359 C C . GLU A 1 174 ? 3.325 15.852 4.185 1.00 95.31 174 GLU A C 1
ATOM 1361 O O . GLU A 1 174 ? 3.489 17.074 4.203 1.00 95.31 174 GLU A O 1
ATOM 1366 N N . GLN A 1 175 ? 2.735 15.237 3.156 1.00 93.19 175 GLN A N 1
ATOM 1367 C CA . GLN A 1 175 ? 2.172 15.955 2.013 1.00 93.19 175 GLN A CA 1
ATOM 1368 C C . GLN A 1 175 ? 0.861 16.677 2.364 1.00 93.19 175 GLN A C 1
ATOM 1370 O O . GLN A 1 175 ? 0.392 17.499 1.572 1.00 93.19 175 GLN A O 1
ATOM 1375 N N . LYS A 1 176 ? 0.321 16.418 3.565 1.00 94.88 176 LYS A N 1
ATOM 1376 C CA . LYS A 1 176 ? -0.891 17.004 4.150 1.00 94.88 176 LYS A CA 1
ATOM 1377 C C . LYS A 1 176 ? -2.158 16.679 3.355 1.00 94.88 176 LYS A C 1
ATOM 1379 O O . LYS A 1 176 ? -2.110 16.108 2.265 1.00 94.88 176 LYS A O 1
ATOM 1384 N N . ARG A 1 177 ? -3.311 17.090 3.892 1.00 92.38 177 ARG A N 1
ATOM 1385 C CA . ARG A 1 177 ? -4.647 16.872 3.310 1.00 92.38 177 ARG A CA 1
ATOM 1386 C C . ARG A 1 177 ? -4.741 17.154 1.809 1.00 92.38 177 ARG A C 1
ATOM 1388 O O . ARG A 1 177 ? -5.291 16.336 1.081 1.00 92.38 177 ARG A O 1
ATOM 1395 N N . GLY A 1 178 ? -4.152 18.253 1.328 1.00 93.25 178 GLY A N 1
ATOM 1396 C CA . GLY A 1 178 ? -4.244 18.653 -0.083 1.00 93.25 178 GLY A CA 1
ATOM 1397 C C . GLY A 1 178 ? -3.729 17.597 -1.071 1.00 93.25 178 GLY A C 1
ATOM 1398 O O . GLY A 1 178 ? -4.200 17.522 -2.203 1.00 93.25 178 GLY A O 1
ATOM 1399 N N . ALA A 1 179 ? -2.809 16.723 -0.651 1.00 93.75 179 ALA A N 1
ATOM 1400 C CA . ALA A 1 179 ? -2.331 15.626 -1.488 1.00 93.75 179 ALA A CA 1
ATOM 1401 C C . ALA A 1 179 ? -3.341 14.472 -1.632 1.00 93.75 179 ALA A C 1
ATOM 1403 O O . ALA A 1 179 ? -3.178 13.651 -2.537 1.00 93.75 179 ALA A O 1
ATOM 1404 N N . PHE A 1 180 ? -4.352 14.390 -0.768 1.00 94.44 180 PHE A N 1
ATOM 1405 C CA . PHE A 1 180 ? -5.354 13.317 -0.715 1.00 94.44 180 PHE A CA 1
ATOM 1406 C C . PHE A 1 180 ? -6.700 13.722 -1.333 1.00 94.44 180 PHE A C 1
ATOM 1408 O O . PHE A 1 180 ? -7.629 12.917 -1.413 1.00 94.44 180 PHE A O 1
ATOM 1415 N N . GLU A 1 181 ? -6.789 14.946 -1.844 1.00 90.69 181 GLU A N 1
ATOM 1416 C CA . GLU A 1 181 ? -7.958 15.447 -2.554 1.00 90.69 181 GLU A CA 1
ATOM 1417 C C . GLU A 1 181 ? -8.046 14.901 -3.996 1.00 90.69 181 GLU A C 1
ATOM 1419 O O . GLU A 1 181 ? -7.101 14.350 -4.574 1.00 90.69 181 GLU A O 1
ATOM 1424 N N . GLY A 1 182 ? -9.217 15.074 -4.615 1.00 87.75 182 GLY A N 1
ATOM 1425 C CA . GLY A 1 182 ? -9.418 14.826 -6.043 1.00 87.75 182 GLY A CA 1
ATOM 1426 C C . GLY A 1 182 ? -10.017 13.458 -6.376 1.00 87.75 182 GLY A C 1
ATOM 1427 O O . GLY A 1 182 ? -11.182 13.184 -6.088 1.00 87.75 182 GLY A O 1
ATOM 1428 N N . THR A 1 183 ? -9.266 12.625 -7.095 1.00 85.38 183 THR A N 1
ATOM 1429 C CA . THR A 1 183 ? -9.811 11.458 -7.816 1.00 85.38 183 THR A CA 1
ATOM 1430 C C . THR A 1 183 ? -10.286 10.343 -6.888 1.00 85.38 183 THR A C 1
ATOM 1432 O O . THR A 1 183 ? -9.583 10.011 -5.934 1.00 85.38 183 THR A O 1
ATOM 1435 N N . ALA A 1 184 ? -11.397 9.697 -7.246 1.00 91.75 184 ALA A N 1
ATOM 1436 C CA . ALA A 1 184 ? -11.898 8.515 -6.554 1.00 91.75 184 ALA A CA 1
ATOM 1437 C C . ALA A 1 184 ? -10.900 7.337 -6.569 1.00 91.75 184 ALA A C 1
ATOM 1439 O O . ALA A 1 184 ? -10.098 7.184 -7.504 1.00 91.75 184 ALA A O 1
ATOM 1440 N N . ARG A 1 185 ? -10.951 6.506 -5.523 1.00 95.06 185 ARG A N 1
ATOM 1441 C CA . ARG A 1 185 ? -10.042 5.374 -5.292 1.00 95.06 185 ARG A CA 1
ATOM 1442 C C . ARG A 1 185 ? -10.814 4.134 -4.878 1.00 95.06 185 ARG A C 1
ATOM 1444 O O . ARG A 1 185 ? -11.660 4.196 -4.001 1.00 95.06 185 ARG A O 1
ATOM 1451 N N . HIS A 1 186 ? -10.454 3.001 -5.473 1.00 97.69 186 HIS A N 1
ATOM 1452 C CA . HIS A 1 186 ? -11.039 1.706 -5.131 1.00 97.69 186 HIS A CA 1
ATOM 1453 C C . HIS A 1 186 ? -10.530 1.193 -3.781 1.00 97.69 186 HIS A C 1
ATOM 1455 O O . HIS A 1 186 ? -11.277 0.539 -3.061 1.00 97.69 186 HIS A O 1
ATOM 1461 N N . GLY A 1 187 ? -9.282 1.501 -3.431 1.00 95.00 187 GLY A N 1
ATOM 1462 C CA . GLY A 1 187 ? -8.719 1.165 -2.132 1.00 95.00 187 GLY A CA 1
ATOM 1463 C C . GLY A 1 187 ? -7.684 2.180 -1.678 1.00 95.00 187 GLY A C 1
ATOM 1464 O O . GLY A 1 187 ? -7.006 2.803 -2.501 1.00 95.00 187 GLY A O 1
ATOM 1465 N N . ILE A 1 188 ? -7.581 2.375 -0.371 1.00 97.44 188 ILE A N 1
ATOM 1466 C CA . ILE A 1 188 ? -6.537 3.186 0.246 1.00 97.44 188 ILE A CA 1
ATOM 1467 C C . ILE A 1 188 ? -5.983 2.401 1.426 1.00 97.44 188 ILE A C 1
ATOM 1469 O O . ILE A 1 188 ? -6.725 2.036 2.331 1.00 97.44 188 ILE A O 1
ATOM 1473 N N . TRP A 1 189 ? -4.682 2.154 1.405 1.00 96.94 189 TRP A N 1
ATOM 1474 C CA . TRP A 1 189 ? -3.948 1.598 2.525 1.00 96.94 189 TRP A CA 1
ATOM 1475 C C . TRP A 1 189 ? -3.224 2.730 3.255 1.00 96.94 189 TRP A C 1
ATOM 1477 O O . TRP A 1 189 ? -2.409 3.437 2.663 1.00 96.94 189 TRP A O 1
ATOM 1487 N N . LEU A 1 190 ? -3.577 2.922 4.520 1.00 93.31 190 LEU A N 1
ATOM 1488 C CA . LEU A 1 190 ? -3.004 3.877 5.453 1.00 93.31 190 LEU A CA 1
ATOM 1489 C C . LEU A 1 190 ? -2.144 3.096 6.452 1.00 93.31 190 LEU A C 1
ATOM 1491 O O . LEU A 1 190 ? -2.679 2.432 7.335 1.00 93.31 190 LEU A O 1
ATOM 1495 N N . ASP A 1 191 ? -0.830 3.130 6.271 1.00 92.31 191 ASP A N 1
ATOM 1496 C CA . ASP A 1 191 ? 0.125 2.556 7.214 1.00 92.31 191 ASP A CA 1
ATOM 1497 C C . ASP A 1 191 ? 0.523 3.605 8.253 1.00 92.31 191 ASP A C 1
ATOM 1499 O O . ASP A 1 191 ? 0.640 4.795 7.937 1.00 92.31 191 ASP A O 1
ATOM 1503 N N . GLU A 1 192 ? 0.723 3.156 9.487 1.00 87.56 192 GLU A N 1
ATOM 1504 C CA . GLU A 1 192 ? 0.902 3.993 10.672 1.00 87.56 192 GLU A CA 1
ATOM 1505 C C . GLU A 1 192 ? -0.306 4.887 10.996 1.00 87.56 192 GLU A C 1
ATOM 1507 O O . GLU A 1 192 ? -1.346 4.891 10.332 1.00 87.56 192 GLU A O 1
ATOM 1512 N N . GLU A 1 193 ? -0.178 5.640 12.085 1.00 82.62 193 GLU A N 1
ATOM 1513 C CA . GLU A 1 193 ? -1.233 6.508 12.588 1.00 82.62 193 GLU A CA 1
ATOM 1514 C C . GLU A 1 193 ? -1.542 7.656 11.613 1.00 82.62 193 GLU A C 1
ATOM 1516 O O . GLU A 1 193 ? -0.782 8.618 11.462 1.00 82.62 193 GLU A O 1
ATOM 1521 N N . CYS A 1 194 ? -2.678 7.536 10.921 1.00 85.88 194 CYS A N 1
ATOM 1522 C CA . CYS A 1 194 ? -3.136 8.514 9.943 1.00 85.88 194 CYS A CA 1
ATOM 1523 C C . CYS A 1 194 ? -3.821 9.711 10.630 1.00 85.88 194 CYS A C 1
ATOM 1525 O O . CYS A 1 194 ? -4.733 9.499 11.435 1.00 85.88 194 CYS A O 1
ATOM 1527 N N . PRO A 1 195 ? -3.462 10.963 10.288 1.00 90.31 195 PRO A N 1
ATOM 1528 C CA . PRO A 1 195 ? -4.189 12.149 10.738 1.00 90.31 195 PRO A CA 1
ATOM 1529 C C . PRO A 1 195 ? -5.666 12.138 10.316 1.00 90.31 195 PRO A C 1
ATOM 1531 O O . PRO A 1 195 ? -5.996 11.758 9.188 1.00 90.31 195 PRO A O 1
ATOM 1534 N N . LEU A 1 196 ? -6.558 12.602 11.197 1.00 81.81 196 LEU A N 1
ATOM 1535 C CA . LEU A 1 196 ? -8.009 12.531 10.985 1.00 81.81 196 LEU A CA 1
ATOM 1536 C C . LEU A 1 196 ? -8.478 13.294 9.732 1.00 81.81 196 LEU A C 1
ATOM 1538 O O . LEU A 1 196 ? -9.391 12.851 9.036 1.00 81.81 196 LEU A O 1
ATOM 1542 N N . ASP A 1 197 ? -7.847 14.421 9.405 1.00 86.19 197 ASP A N 1
ATOM 1543 C CA . ASP A 1 197 ? -8.175 15.223 8.222 1.00 86.19 197 ASP A CA 1
ATOM 1544 C C . ASP A 1 197 ? -7.827 14.504 6.905 1.00 86.19 197 ASP A C 1
ATOM 1546 O O . ASP A 1 197 ? -8.580 14.579 5.929 1.00 86.19 197 ASP A O 1
ATOM 1550 N N . ILE A 1 198 ? -6.719 13.759 6.888 1.00 92.25 198 ILE A N 1
ATOM 1551 C CA . ILE A 1 198 ? -6.325 12.882 5.781 1.00 92.25 198 ILE A CA 1
ATOM 1552 C C . ILE A 1 198 ? -7.265 11.676 5.701 1.00 92.25 198 ILE A C 1
ATOM 15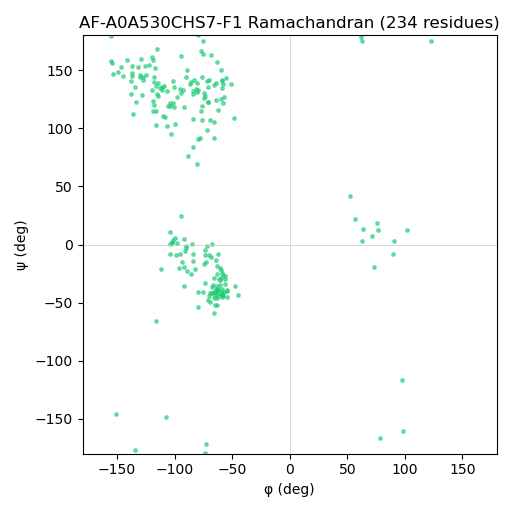54 O O . ILE A 1 198 ? -7.734 11.342 4.609 1.00 92.25 198 ILE A O 1
ATOM 1558 N N . TYR A 1 199 ? -7.583 11.050 6.838 1.00 84.81 199 TYR A N 1
ATOM 1559 C CA . TYR A 1 199 ? -8.527 9.932 6.901 1.00 84.81 199 TYR A CA 1
ATOM 1560 C C . TYR A 1 199 ? -9.909 10.327 6.349 1.00 84.81 199 TYR A C 1
ATOM 1562 O O . TYR A 1 199 ? -10.472 9.618 5.511 1.00 84.81 199 TYR A O 1
ATOM 1570 N N . GLY A 1 200 ? -10.411 11.510 6.719 1.00 78.31 200 GLY A N 1
ATOM 1571 C CA . GLY A 1 200 ? -11.662 12.069 6.205 1.00 78.31 200 GLY A CA 1
ATOM 1572 C C . GLY A 1 200 ? -11.672 12.240 4.681 1.00 78.31 200 GLY A C 1
ATOM 1573 O O . GLY A 1 200 ? -12.637 11.848 4.022 1.00 78.31 200 GLY A O 1
ATOM 1574 N N . GLU A 1 201 ? -10.588 12.743 4.081 1.00 90.00 201 GLU A N 1
ATOM 1575 C CA . GLU A 1 201 ? -10.488 12.804 2.613 1.00 90.00 201 GLU A CA 1
ATOM 1576 C C . GLU A 1 201 ? -10.477 11.414 1.971 1.00 90.00 201 GLU A C 1
ATOM 1578 O O . GLU A 1 201 ? -11.113 11.208 0.931 1.00 90.00 201 GLU A O 1
ATOM 1583 N N . CYS A 1 202 ? -9.803 10.444 2.592 1.00 86.25 202 CYS A N 1
ATOM 1584 C CA . CYS A 1 202 ? -9.756 9.067 2.104 1.00 86.25 202 CYS A CA 1
ATOM 1585 C C . CYS A 1 202 ? -11.150 8.417 2.083 1.00 86.25 202 CYS A C 1
ATOM 1587 O O . CYS A 1 202 ? -11.497 7.741 1.106 1.00 86.25 202 CYS A O 1
ATOM 1589 N N . LEU A 1 203 ? -11.981 8.676 3.100 1.00 79.94 203 LEU A N 1
ATOM 1590 C CA . LEU A 1 203 ? -13.385 8.243 3.129 1.00 79.94 203 LEU A CA 1
ATOM 1591 C C . LEU A 1 203 ? -14.165 8.808 1.938 1.00 79.94 203 LEU A C 1
ATOM 1593 O O . LEU A 1 203 ? -14.848 8.070 1.225 1.00 79.94 203 LEU A O 1
ATOM 1597 N N . ILE A 1 204 ? -13.996 10.097 1.638 1.00 79.94 204 ILE A N 1
ATOM 1598 C CA . ILE A 1 204 ? -14.669 10.728 0.495 1.00 79.94 204 ILE A CA 1
ATOM 1599 C C . ILE A 1 204 ? -14.195 10.114 -0.832 1.00 79.94 204 ILE A C 1
ATOM 1601 O O . ILE A 1 204 ? -15.007 9.881 -1.732 1.00 79.94 204 ILE A O 1
ATOM 1605 N N . ARG A 1 205 ? -12.893 9.817 -0.978 1.00 86.94 205 ARG A N 1
ATOM 1606 C CA . ARG A 1 205 ? -12.350 9.226 -2.215 1.00 86.94 205 ARG A CA 1
ATOM 1607 C C . ARG A 1 205 ? -12.863 7.812 -2.482 1.00 86.94 205 ARG A C 1
ATOM 1609 O O . ARG A 1 205 ? -12.937 7.426 -3.649 1.00 86.94 205 ARG A O 1
ATOM 1616 N N . THR A 1 206 ? -13.192 7.053 -1.443 1.00 85.31 206 THR A N 1
ATOM 1617 C CA . THR A 1 206 ? -13.657 5.661 -1.561 1.00 85.31 206 THR A CA 1
ATOM 1618 C C . THR A 1 206 ? -15.181 5.545 -1.648 1.00 85.31 206 THR A C 1
ATOM 1620 O O . THR A 1 206 ? -15.687 4.561 -2.190 1.00 85.31 206 THR A O 1
ATOM 1623 N N . ALA A 1 207 ? -15.926 6.572 -1.226 1.00 75.44 207 ALA A N 1
ATOM 1624 C CA . ALA A 1 207 ? -17.389 6.561 -1.189 1.00 75.44 207 ALA A CA 1
ATOM 1625 C C . ALA A 1 207 ? -18.055 6.270 -2.550 1.00 75.44 207 ALA A C 1
ATOM 1627 O O . ALA A 1 207 ? -19.019 5.512 -2.625 1.00 75.44 207 ALA A O 1
ATOM 1628 N N . THR A 1 208 ? -17.541 6.836 -3.648 1.00 75.88 208 THR A N 1
ATOM 1629 C CA . THR A 1 208 ? -18.194 6.747 -4.973 1.00 75.88 208 THR A CA 1
ATOM 1630 C C . THR A 1 208 ? -17.868 5.476 -5.754 1.00 75.88 208 THR A C 1
ATOM 1632 O O . THR A 1 208 ? -18.562 5.154 -6.715 1.00 75.88 208 THR A O 1
ATOM 1635 N N . THR A 1 209 ? -16.841 4.729 -5.347 1.00 77.94 209 THR A N 1
ATOM 1636 C CA . THR A 1 209 ? -16.438 3.463 -5.984 1.00 77.94 209 THR A CA 1
ATOM 1637 C C . THR A 1 209 ? -16.888 2.243 -5.187 1.00 77.94 209 THR A C 1
ATOM 1639 O O . THR A 1 209 ? -16.519 1.121 -5.534 1.00 77.94 209 THR A O 1
ATOM 1642 N N . GLY A 1 210 ? -17.601 2.454 -4.072 1.00 77.31 210 GLY A N 1
ATOM 1643 C CA . GLY A 1 210 ? -17.763 1.435 -3.038 1.00 77.31 210 GLY A CA 1
ATOM 1644 C C . GLY A 1 210 ? -16.400 0.887 -2.616 1.00 77.31 210 GLY A C 1
ATOM 1645 O O . GLY A 1 210 ? -16.232 -0.327 -2.558 1.00 77.31 210 GLY A O 1
ATOM 1646 N N . GLY A 1 211 ? -15.405 1.764 -2.470 1.00 83.44 211 GLY A N 1
ATOM 1647 C CA . GLY A 1 211 ? -14.025 1.404 -2.169 1.00 83.44 211 GLY A CA 1
ATOM 1648 C C . GLY A 1 211 ? -13.830 0.962 -0.721 1.00 83.44 211 GLY A C 1
ATOM 1649 O O . GLY A 1 211 ? -14.782 0.898 0.052 1.00 83.44 211 GLY A O 1
ATOM 1650 N N . ILE A 1 212 ? -12.589 0.638 -0.372 1.00 87.69 212 ILE A N 1
ATOM 1651 C CA . ILE A 1 212 ? -12.194 0.262 0.992 1.00 87.69 212 ILE A CA 1
ATOM 1652 C C . ILE A 1 212 ? -11.051 1.124 1.497 1.00 87.69 212 ILE A C 1
ATOM 1654 O O . ILE A 1 212 ? -10.243 1.629 0.717 1.00 87.69 212 ILE A O 1
ATOM 1658 N N . ILE A 1 213 ? -10.979 1.254 2.815 1.00 87.31 213 ILE A N 1
ATOM 1659 C CA . ILE A 1 213 ? -9.825 1.808 3.508 1.00 87.31 213 ILE A CA 1
ATOM 1660 C C . ILE A 1 213 ? -9.302 0.729 4.438 1.00 87.31 213 ILE A C 1
ATOM 1662 O O . ILE A 1 213 ? -10.079 0.101 5.154 1.00 87.31 213 ILE A O 1
ATOM 1666 N N . MET A 1 214 ? -7.993 0.533 4.412 1.00 90.81 214 MET A N 1
ATOM 1667 C CA . MET A 1 214 ? -7.280 -0.310 5.358 1.00 90.81 214 MET A CA 1
ATOM 1668 C C . MET A 1 214 ? -6.374 0.589 6.174 1.00 90.81 214 MET A C 1
ATOM 1670 O O . MET A 1 214 ? -5.615 1.366 5.598 1.00 90.81 214 MET A O 1
ATOM 1674 N N . LEU A 1 215 ? -6.460 0.484 7.492 1.00 84.62 215 LEU A N 1
ATOM 1675 C CA . LEU A 1 215 ? -5.635 1.243 8.417 1.00 84.62 215 LEU A CA 1
ATOM 1676 C C . LEU A 1 215 ? -4.810 0.246 9.235 1.00 84.62 215 LEU A C 1
ATOM 1678 O O . LEU A 1 215 ? -5.369 -0.563 9.971 1.00 84.62 215 LEU A O 1
ATOM 1682 N N . THR A 1 216 ? -3.490 0.273 9.063 1.00 83.31 216 THR A N 1
ATOM 1683 C CA . THR A 1 216 ? -2.545 -0.630 9.725 1.00 83.31 216 THR A CA 1
ATOM 1684 C C . THR A 1 216 ? -1.648 0.190 10.632 1.00 83.31 216 THR A C 1
ATOM 1686 O O . THR A 1 216 ? -0.720 0.844 10.179 1.00 83.31 216 THR A O 1
ATOM 1689 N N . TYR A 1 217 ? -1.890 0.159 11.938 1.00 76.31 217 TYR A N 1
ATOM 1690 C CA . TYR A 1 217 ? -1.077 0.908 12.896 1.00 76.31 217 TYR A CA 1
ATOM 1691 C C . TYR A 1 217 ? -1.140 0.276 14.276 1.00 76.31 217 TYR A C 1
ATOM 1693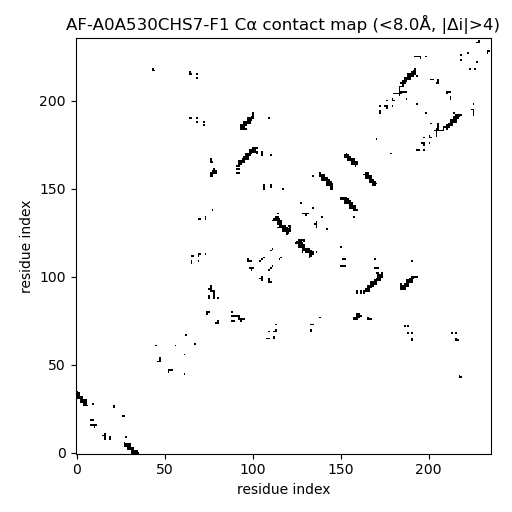 O O . TYR A 1 217 ? -2.076 -0.453 14.601 1.00 76.31 217 TYR A O 1
ATOM 1701 N N . THR A 1 218 ? -0.127 0.584 15.073 1.00 69.81 218 THR A N 1
ATOM 1702 C CA . THR A 1 218 ? -0.140 0.338 16.510 1.00 69.81 218 THR A CA 1
ATOM 1703 C C . THR A 1 218 ? -0.386 1.684 17.187 1.00 69.81 218 THR A C 1
ATOM 1705 O O . THR A 1 218 ? 0.440 2.577 16.997 1.00 69.81 218 THR A O 1
ATOM 1708 N N . PRO A 1 219 ? -1.469 1.894 17.957 1.00 62.25 219 PRO A N 1
ATOM 1709 C CA . PRO A 1 219 ? -1.616 3.102 18.768 1.00 62.25 219 PRO A CA 1
ATOM 1710 C C . PRO A 1 219 ? -0.549 3.128 19.873 1.00 62.25 219 PRO A C 1
ATOM 1712 O O . PRO A 1 219 ? -0.731 2.562 20.950 1.00 62.25 219 PRO A O 1
ATOM 1715 N N . LEU A 1 220 ? 0.596 3.750 19.576 1.00 63.69 220 LEU A N 1
ATOM 1716 C CA . LEU A 1 220 ? 1.744 3.863 20.485 1.00 63.69 220 LEU A CA 1
ATOM 1717 C C . LEU A 1 220 ? 1.627 5.065 21.438 1.00 63.69 220 LEU A C 1
ATOM 1719 O O . LEU A 1 220 ? 2.198 5.031 22.524 1.00 63.69 220 LEU A O 1
ATOM 1723 N N . GLU A 1 221 ? 0.880 6.109 21.060 1.00 56.06 221 GLU A N 1
ATOM 1724 C CA . GLU A 1 221 ? 0.752 7.365 21.826 1.00 56.06 221 GLU A CA 1
ATOM 1725 C C . GLU A 1 221 ? -0.592 7.497 22.580 1.00 56.06 221 GLU A C 1
ATOM 1727 O O . GLU A 1 221 ? -0.901 8.549 23.141 1.00 56.06 221 GLU A O 1
ATOM 1732 N N . GLY A 1 222 ? -1.385 6.422 22.647 1.00 60.72 222 GLY A N 1
ATOM 1733 C CA . GLY A 1 222 ? -2.714 6.404 23.270 1.00 60.72 222 GLY A CA 1
ATOM 1734 C C . GLY A 1 222 ? -3.861 6.550 22.263 1.00 60.72 222 GLY A C 1
ATOM 1735 O O . GLY A 1 222 ? -3.709 6.263 21.079 1.00 60.72 222 GLY A O 1
ATOM 1736 N N . LEU A 1 223 ? -5.046 6.948 22.742 1.00 60.84 223 LEU A N 1
ATOM 1737 C CA . LEU A 1 223 ? -6.247 7.091 21.910 1.00 60.84 223 LEU A CA 1
ATOM 1738 C C . LEU A 1 223 ? -6.189 8.388 21.092 1.00 60.84 223 LEU A C 1
ATOM 1740 O O . LEU A 1 223 ? -6.628 9.441 21.554 1.00 60.84 223 LEU A O 1
ATOM 1744 N N . SER A 1 224 ? -5.663 8.321 19.873 1.00 65.62 224 SER A N 1
ATOM 1745 C CA . SER A 1 224 ? -5.768 9.434 18.925 1.00 65.62 224 SER A CA 1
ATOM 1746 C C . SER A 1 224 ? -7.198 9.661 18.441 1.00 65.62 224 SER A C 1
ATOM 1748 O O . SER A 1 224 ? -8.044 8.771 18.514 1.00 65.62 224 SER A O 1
ATOM 1750 N N . GLU A 1 225 ? -7.465 10.837 17.867 1.00 67.19 225 GLU A N 1
ATOM 1751 C CA . GLU A 1 225 ? -8.769 11.150 17.265 1.00 67.19 225 GLU A CA 1
ATOM 1752 C C . GLU A 1 225 ? -9.178 10.140 16.183 1.00 67.19 225 GLU A C 1
ATOM 1754 O O . GLU A 1 225 ? -10.356 9.808 16.065 1.00 67.19 225 GLU A O 1
ATOM 1759 N N . THR A 1 226 ? -8.210 9.607 15.431 1.00 60.19 226 THR A N 1
ATOM 1760 C CA . THR A 1 226 ? -8.437 8.531 14.458 1.00 60.19 226 THR A CA 1
ATOM 1761 C C . THR A 1 226 ? -8.796 7.222 15.157 1.00 60.19 226 THR A C 1
ATOM 1763 O O . THR A 1 226 ? -9.729 6.551 14.732 1.00 60.19 226 THR A O 1
ATOM 1766 N N . THR A 1 227 ? -8.125 6.881 16.260 1.00 62.66 227 THR A N 1
ATOM 1767 C CA . THR A 1 227 ? -8.452 5.690 17.065 1.00 62.66 227 THR A CA 1
ATOM 1768 C C . THR A 1 227 ? -9.851 5.777 17.670 1.00 62.66 227 THR A C 1
ATOM 1770 O O . THR A 1 227 ? -10.590 4.793 17.666 1.00 62.66 227 THR A O 1
ATOM 1773 N N . LEU A 1 228 ? -10.253 6.965 18.130 1.00 65.50 228 LEU A N 1
ATOM 1774 C CA . LEU A 1 228 ? -11.573 7.200 18.713 1.00 65.50 228 LEU A CA 1
ATOM 1775 C C . LEU A 1 228 ? -12.716 6.903 17.729 1.00 65.50 228 LEU A C 1
ATOM 1777 O O . LEU A 1 228 ? -13.751 6.414 18.166 1.00 65.50 228 LEU A O 1
ATOM 1781 N N . GLN A 1 229 ? -12.520 7.085 16.416 1.00 62.66 229 GLN A N 1
ATOM 1782 C CA . GLN A 1 229 ? -13.527 6.743 15.392 1.00 62.66 229 GLN A CA 1
ATOM 1783 C C . GLN A 1 229 ? -13.910 5.253 15.373 1.00 62.66 229 GLN A C 1
ATOM 1785 O O . GLN A 1 229 ? -14.957 4.898 14.838 1.00 62.66 229 GLN A O 1
ATOM 1790 N N . PHE A 1 230 ? -13.066 4.376 15.922 1.00 62.12 230 PHE A N 1
ATOM 1791 C CA . PHE A 1 230 ? -13.287 2.929 15.940 1.00 62.12 230 PHE A CA 1
ATOM 1792 C C . PHE A 1 230 ? -13.733 2.410 17.313 1.00 62.12 230 PHE A C 1
ATOM 1794 O O . PHE A 1 230 ? -13.955 1.208 17.469 1.00 62.12 230 PHE A O 1
ATOM 1801 N N . MET A 1 231 ? -13.876 3.289 18.312 1.00 57.19 231 MET A N 1
ATOM 1802 C CA . MET A 1 231 ? -14.335 2.902 19.643 1.00 57.19 231 MET A CA 1
ATOM 1803 C C . MET A 1 231 ? -15.870 2.876 19.732 1.00 57.19 231 MET A C 1
ATOM 1805 O O . MET A 1 231 ? -16.530 3.790 19.231 1.00 57.19 231 MET A O 1
ATOM 1809 N N . PRO A 1 232 ? -16.463 1.878 20.416 1.00 45.72 232 PRO A N 1
ATOM 1810 C CA . PRO A 1 232 ? -17.902 1.856 20.674 1.00 45.72 232 PRO A CA 1
ATOM 1811 C C . PRO A 1 232 ? -18.364 3.125 21.414 1.00 45.72 232 PRO A C 1
ATOM 1813 O O . PRO A 1 232 ? -17.818 3.452 22.467 1.00 45.72 232 PRO A O 1
ATOM 1816 N N . GLY A 1 233 ? -19.377 3.822 20.883 1.00 50.12 233 GLY A N 1
ATOM 1817 C CA . GLY A 1 233 ? -19.983 5.014 21.497 1.00 50.12 233 GLY A CA 1
ATOM 1818 C C . GLY A 1 233 ? -19.364 6.363 21.104 1.00 50.12 233 GLY A C 1
ATOM 1819 O O . GLY A 1 233 ? -19.791 7.398 21.615 1.00 50.12 233 GLY A O 1
ATOM 1820 N N . PHE A 1 234 ? -18.373 6.397 20.207 1.00 39.31 234 PHE A N 1
ATOM 1821 C CA . PHE A 1 234 ? -17.892 7.655 19.635 1.00 39.31 234 PHE A CA 1
ATOM 1822 C C . PHE A 1 234 ? -18.782 8.068 18.452 1.00 39.31 234 PHE A C 1
ATOM 1824 O O . PHE A 1 234 ? -18.724 7.461 17.386 1.00 39.31 234 PHE A O 1
ATOM 1831 N N . GLY A 1 235 ? -19.605 9.104 18.639 1.00 49.97 235 GLY A N 1
ATOM 1832 C CA . GLY A 1 235 ? -20.502 9.629 17.600 1.00 49.97 235 GLY A CA 1
ATOM 1833 C C . GLY A 1 235 ? -21.978 9.222 17.710 1.00 49.97 235 GLY A C 1
ATOM 1834 O O . GLY A 1 235 ? -22.714 9.470 16.754 1.00 49.97 235 GLY A O 1
ATOM 1835 N N . ASP A 1 236 ? -22.397 8.648 18.845 1.00 41.06 236 ASP A N 1
ATOM 1836 C CA . ASP A 1 236 ? -23.813 8.578 19.255 1.00 41.06 236 ASP A CA 1
ATOM 1837 C C . ASP A 1 236 ? -24.314 9.916 19.838 1.00 41.06 236 ASP A C 1
ATOM 1839 O O . ASP A 1 236 ? -23.518 10.621 20.508 1.00 41.06 236 ASP A O 1
#

Solvent-accessible surface area (backbone atoms only — not comparable to full-atom values): 14239 Å² total; per-residue (Å²): 118,54,75,50,83,47,92,67,73,95,46,94,46,76,88,54,46,83,72,70,79,66,92,48,98,79,54,54,58,81,41,80,78,48,86,72,88,89,76,87,74,97,72,88,74,86,83,58,94,44,95,82,62,68,81,87,76,80,100,59,81,90,65,65,46,61,60,56,52,28,47,54,52,34,27,52,34,25,51,64,63,60,94,82,64,81,67,92,81,62,95,56,58,34,40,34,38,45,31,18,61,36,69,64,52,20,38,70,46,60,44,24,46,32,41,23,53,77,33,51,92,40,99,84,61,44,85,46,55,68,41,72,16,59,38,53,47,93,36,57,54,68,70,41,68,38,84,96,42,88,94,29,57,37,33,35,30,28,44,15,77,85,74,42,67,5,36,43,30,54,44,31,57,77,62,42,50,80,70,56,58,83,73,72,26,43,32,37,39,34,37,44,88,59,57,53,68,46,48,54,36,50,52,61,22,14,61,86,61,74,30,47,75,46,79,31,60,70,78,81,91,54,87,43,77,50,56,41,69,76,41,92,77,59,87,118